Protein AF-A0A453MXG0-F1 (afdb_monomer_lite)

Foldseek 3Di:
DDEDDLCPLVPLQDAEAEPEQDCYQEYHLSPLSNQNHAYYEHHNNQNHADYHPSVLSNLNHAYDEPHNYNHPADAPPNLSNLNHAEDAAHECADDDRGDHLLSLQSNLNYQYDHYEQLLNHDPDPRLLNNPQQSSPNHAYYHYYYDDVLQCNPVDRPPPPDDDDLVSLVSSLVSVLSNQHHLQHAYYAYYSREHQAHHPCQQDCVVHPVQNHAYYHYYSYQHQEHHLCQQVRARHAEEAHEAHANPPDYPPNVQWDDDPDDDDDDPTDGGPNRYQWYWYFNYDDPDDDDDDDDDDTTPTPRPDD

Sequence (304 aa):
VVALLESLHELKHLRYLSLENTDISSLPDSIGMIKFLQYISLDGCEQFVKVPHSILKLGQLRHLNFNMTSIEGIPRGFCALTNLRALKGFPAQVDGDWCSLEELGPLSHLRELGIHGLENVILSSSTTKAKLGDKVHLTSLFLSCGPNSILANGDLIKDGDSVSEEEQQQIEKVFDELCPPPRLENLDIKGYYGRWLPRWMMSSSVVPLKSLRFLFITDVLCRQLPDGLSQLPYLEFIQIYRAPAIKRIGPDFLQSYHHHSASSSQMVAGFPKLREMNLIGWWDGRSGSGRSKCKPFLSCRNFF

InterPro domains:
  IPR032675 Leucine-rich repeat domain superfamily [G3DSA:3.80.10.10] (1-290)
  IPR055414 Disease resistance R13L4/SHOC-2-like, LRR domain [PF23598] (5-279)

Radius of gyration: 21.5 Å; chains: 1; bounding box: 49×48×64 Å

Secondary structure (DSSP, 8-state):
-EEPPGGGGG-TT--EEE-TT--EEE--GGGGG-TT--EEE-TT-TT--B--GGGGG-TT--EEE-TT----B-BTTGGG-TT-SEEEEEE----TTBPPGGGGTT-TT-SEEEEE-GGG---STTTGGG-GGG-TT--EEEEE--TTSS-TTSS---TT-PPPHHHHHHHHHHHHHSPPPTT--EEEEES---SS--HHHH-TTT---TT--EEEEES---SEE-GGGGG-TT--EEEEE--TT--EE-TTSSB------SS-----BS-TT--EEEEES---S---SS---PPP-EE-----

Structure (mmCIF, N/CA/C/O backbone):
data_AF-A0A453MXG0-F1
#
_entry.id   AF-A0A453MXG0-F1
#
loop_
_atom_site.group_PDB
_atom_site.id
_atom_site.type_symbol
_atom_site.label_atom_id
_atom_site.label_alt_id
_atom_site.label_comp_id
_atom_site.label_asym_id
_atom_site.label_entity_id
_atom_site.label_seq_id
_atom_site.pdbx_PDB_ins_code
_atom_site.Cartn_x
_atom_site.Cartn_y
_atom_site.Cartn_z
_atom_site.occupancy
_atom_site.B_iso_or_equiv
_atom_site.auth_seq_id
_atom_site.auth_comp_id
_atom_site.auth_asym_id
_atom_site.auth_atom_id
_atom_site.pdbx_PDB_model_num
ATOM 1 N N . VAL A 1 1 ? -4.388 22.290 14.041 1.00 60.34 1 VAL A N 1
ATOM 2 C CA . VAL A 1 1 ? -4.284 20.947 14.653 1.00 60.34 1 VAL A CA 1
ATOM 3 C C . VAL A 1 1 ? -5.517 20.700 15.498 1.00 60.34 1 VAL A C 1
ATOM 5 O O . VAL A 1 1 ? -5.699 21.382 16.501 1.00 60.34 1 VAL A O 1
ATOM 8 N N . VAL A 1 2 ? -6.388 19.795 15.056 1.00 78.62 2 VAL A N 1
ATOM 9 C CA . VAL A 1 2 ? -7.646 19.464 15.740 1.00 78.62 2 VAL A CA 1
ATOM 10 C C . VAL A 1 2 ? -7.602 18.002 16.183 1.00 78.62 2 VAL A C 1
ATOM 12 O O . VAL A 1 2 ? -7.230 17.128 15.408 1.00 78.62 2 VAL A O 1
ATOM 15 N N . ALA A 1 3 ? -7.971 17.720 17.430 1.00 79.19 3 ALA A N 1
ATOM 16 C CA . ALA A 1 3 ? -8.228 16.353 17.874 1.00 79.19 3 ALA A CA 1
ATOM 17 C C . ALA A 1 3 ? -9.728 16.067 17.751 1.00 79.19 3 ALA A C 1
ATOM 19 O O . ALA A 1 3 ? -10.559 16.915 18.085 1.00 79.19 3 ALA A O 1
ATOM 20 N N . LEU A 1 4 ? -10.081 14.881 17.261 1.00 82.69 4 LEU A N 1
ATOM 21 C CA . LEU A 1 4 ? -11.475 14.457 17.180 1.00 82.69 4 LE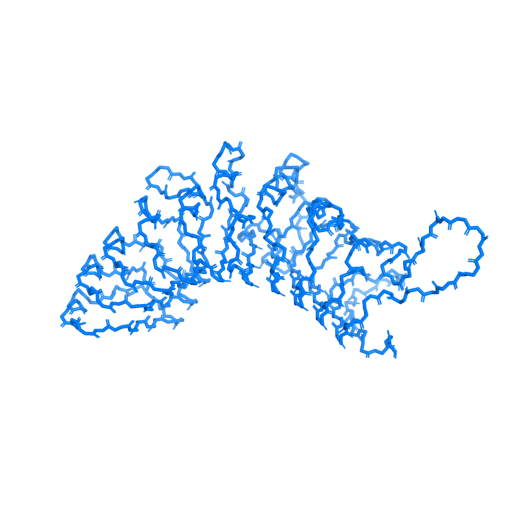U A CA 1
ATOM 22 C C . LEU A 1 4 ? -12.022 14.152 18.589 1.00 82.69 4 LEU A C 1
ATOM 24 O O . LEU A 1 4 ? -11.300 13.645 19.444 1.00 82.69 4 LEU A O 1
ATOM 28 N N . LEU A 1 5 ? -13.294 14.482 18.838 1.00 85.06 5 LEU A N 1
ATOM 29 C CA . LEU A 1 5 ? -13.910 14.382 20.167 1.00 85.06 5 LEU A CA 1
ATOM 30 C C . LEU A 1 5 ? -13.924 12.942 20.698 1.00 85.06 5 LEU A C 1
ATOM 32 O O . LEU A 1 5 ? -14.337 12.017 19.997 1.00 85.06 5 LEU A O 1
ATOM 36 N N . GLU A 1 6 ? -13.584 12.774 21.979 1.00 88.25 6 GLU A N 1
ATOM 37 C CA . GLU A 1 6 ? -13.637 11.472 22.657 1.00 88.25 6 GLU A CA 1
ATOM 38 C C . GLU A 1 6 ? -15.051 10.873 22.673 1.00 88.25 6 GLU A C 1
ATOM 40 O O . GLU A 1 6 ? -15.202 9.663 22.571 1.00 88.25 6 GLU A O 1
ATOM 45 N N . SER A 1 7 ? -16.111 11.686 22.679 1.00 91.50 7 SER A N 1
ATOM 46 C CA . SER A 1 7 ? -17.497 11.190 22.642 1.00 91.50 7 SER A CA 1
ATOM 47 C C . SER A 1 7 ? -17.895 10.493 21.331 1.00 91.50 7 SER A C 1
ATOM 49 O O . SER A 1 7 ? -18.984 9.926 21.251 1.00 91.50 7 SER A O 1
ATOM 51 N N . LEU A 1 8 ? -17.028 10.448 20.307 1.00 91.31 8 LEU A N 1
ATOM 52 C CA . LEU A 1 8 ? -17.284 9.709 19.063 1.00 91.31 8 LEU A CA 1
ATOM 53 C C . LEU A 1 8 ? -17.665 8.242 19.323 1.00 91.31 8 LEU A C 1
ATOM 55 O O . LEU A 1 8 ? -18.477 7.668 18.594 1.00 91.31 8 LEU A O 1
ATOM 59 N N . HIS A 1 9 ? -17.119 7.635 20.381 1.00 91.94 9 HIS A N 1
ATOM 60 C CA . HIS A 1 9 ? -17.415 6.250 20.737 1.00 91.94 9 HIS A CA 1
ATOM 61 C C . HIS A 1 9 ? -18.891 5.994 21.092 1.00 91.94 9 HIS A C 1
ATOM 63 O O . HIS A 1 9 ? -19.328 4.839 21.130 1.00 91.94 9 HIS A O 1
ATOM 69 N N . GLU A 1 10 ? -19.671 7.038 21.385 1.00 94.62 10 GLU A N 1
ATOM 70 C CA . GLU A 1 10 ? -21.107 6.939 21.665 1.00 94.62 10 GLU A CA 1
ATOM 71 C C . GLU A 1 10 ? -21.916 6.574 20.415 1.00 94.62 10 GLU A C 1
ATOM 73 O O . GLU A 1 10 ? -23.004 6.001 20.526 1.00 94.62 10 GLU A O 1
ATOM 78 N N . LEU A 1 11 ? -21.355 6.796 19.221 1.00 94.75 11 LEU A N 1
ATOM 79 C CA . LEU A 1 11 ? -21.920 6.374 17.941 1.00 94.75 11 LEU A CA 1
ATOM 80 C C . LEU A 1 11 ? -21.730 4.861 17.732 1.00 94.75 11 LEU A C 1
ATOM 82 O O . LEU A 1 11 ? -21.068 4.406 16.801 1.00 94.75 11 LEU A O 1
ATOM 86 N N . LYS A 1 12 ? -22.343 4.050 18.600 1.00 90.38 12 LYS A N 1
ATOM 87 C CA . LYS A 1 12 ? -22.149 2.589 18.682 1.00 90.38 12 LYS A CA 1
ATOM 88 C C . LYS A 1 12 ? -22.422 1.842 17.378 1.00 90.38 12 LYS A C 1
ATOM 90 O O . LYS A 1 12 ? -21.889 0.756 17.190 1.00 90.38 12 LYS A O 1
ATOM 95 N N . HIS A 1 13 ? -23.246 2.395 16.490 1.00 94.75 13 HIS A N 1
ATOM 96 C CA . HIS A 1 13 ? -23.607 1.787 15.206 1.00 94.75 13 HIS A CA 1
ATOM 97 C C . HIS A 1 13 ? -22.840 2.362 14.011 1.00 94.75 13 HIS A C 1
ATOM 99 O O . HIS A 1 13 ? -23.132 1.981 12.876 1.00 94.75 13 HIS A O 1
ATOM 105 N N . LEU A 1 14 ? -21.880 3.263 14.240 1.00 97.25 14 LEU A N 1
ATOM 106 C CA . LEU A 1 14 ? -21.081 3.855 13.177 1.00 97.25 14 LEU A CA 1
ATOM 107 C C . LEU A 1 14 ? -20.297 2.764 12.438 1.00 97.25 14 LEU A C 1
ATOM 109 O O . LEU A 1 14 ? -19.616 1.937 13.045 1.00 97.25 14 LEU A O 1
ATOM 113 N N . ARG A 1 15 ? -20.422 2.764 11.109 1.00 98.12 15 ARG A N 1
ATOM 114 C CA . ARG A 1 15 ? -19.740 1.816 10.210 1.00 98.12 15 ARG A CA 1
ATOM 115 C C . ARG A 1 15 ? -18.725 2.491 9.297 1.00 98.12 15 ARG A C 1
ATOM 117 O O . ARG A 1 15 ? -17.761 1.843 8.899 1.00 98.12 15 ARG A O 1
ATOM 124 N N . TYR A 1 16 ? -18.930 3.772 9.006 1.00 98.12 16 TYR A N 1
ATOM 125 C CA . TYR A 1 16 ? -18.135 4.546 8.065 1.00 98.12 16 TYR A CA 1
ATOM 126 C C . TYR A 1 16 ? -17.733 5.860 8.719 1.00 98.12 16 TYR A C 1
ATOM 128 O O . TYR A 1 16 ? -18.597 6.629 9.133 1.00 98.12 16 TYR A O 1
ATOM 136 N N . LEU A 1 17 ? -16.429 6.092 8.812 1.00 97.38 17 LEU A N 1
ATOM 137 C CA . LEU A 1 17 ? -15.837 7.340 9.265 1.00 97.38 17 LEU A CA 1
ATOM 138 C C . LEU A 1 17 ? -14.907 7.838 8.160 1.00 97.38 17 LEU A C 1
ATOM 140 O O . LEU A 1 17 ? -13.901 7.202 7.865 1.00 97.38 17 LEU A O 1
ATOM 144 N N . SER A 1 18 ? -15.261 8.951 7.528 1.00 96.81 18 SER A N 1
ATOM 145 C CA . SER A 1 18 ? -14.388 9.642 6.582 1.00 96.81 18 SER A CA 1
ATOM 146 C C . SER A 1 18 ? -14.077 11.017 7.149 1.00 96.81 18 SER A C 1
ATOM 148 O O . SER A 1 18 ? -14.992 11.739 7.547 1.00 96.81 18 SER A O 1
ATOM 150 N N . LEU A 1 19 ? -12.790 11.331 7.240 1.00 95.88 19 LEU A N 1
ATOM 151 C CA . LEU A 1 19 ? -12.265 12.607 7.721 1.00 95.88 19 LEU A CA 1
ATOM 152 C C . LEU A 1 19 ? -11.300 13.198 6.687 1.00 95.88 19 LEU A C 1
ATOM 154 O O . LEU A 1 19 ? -10.386 13.923 7.055 1.00 95.88 19 LEU A O 1
ATOM 158 N N . GLU A 1 20 ? -11.471 12.844 5.415 1.00 95.56 20 GLU A N 1
ATOM 159 C CA . GLU A 1 20 ? -10.549 13.192 4.333 1.00 95.56 20 GLU A CA 1
ATOM 160 C C . GLU A 1 20 ? -10.324 14.706 4.218 1.00 95.56 20 GLU A C 1
ATOM 162 O O . GLU A 1 20 ? -11.271 15.489 4.316 1.00 95.56 20 GLU A O 1
ATOM 167 N N . ASN A 1 21 ? -9.076 15.103 3.961 1.00 94.88 21 ASN A N 1
ATOM 168 C CA . ASN A 1 21 ? -8.634 16.489 3.791 1.00 94.88 21 ASN A CA 1
ATOM 169 C C . ASN A 1 21 ? -8.988 17.397 4.983 1.00 94.88 21 ASN A C 1
ATOM 171 O O . ASN A 1 21 ? -9.395 18.546 4.804 1.00 94.88 21 ASN A O 1
ATOM 175 N N . THR A 1 22 ? -8.865 16.880 6.210 1.00 94.56 22 THR A N 1
ATOM 176 C CA . THR A 1 22 ? -9.062 17.662 7.441 1.00 94.56 22 THR A CA 1
ATOM 177 C C . THR A 1 22 ? -7.759 17.838 8.224 1.00 94.56 22 THR A C 1
ATOM 179 O O . THR A 1 22 ? -6.840 17.028 8.131 1.00 94.56 22 THR A O 1
ATOM 182 N N . ASP A 1 23 ? -7.695 18.869 9.073 1.00 92.69 23 ASP A N 1
ATOM 183 C CA . ASP A 1 23 ? -6.508 19.211 9.883 1.00 92.69 23 ASP A CA 1
ATOM 184 C C . ASP A 1 23 ? -6.367 18.376 11.173 1.00 92.69 23 ASP A C 1
ATOM 186 O O . ASP A 1 23 ? -5.850 18.853 12.201 1.00 92.69 23 ASP A O 1
ATOM 190 N N . ILE A 1 24 ? -6.896 17.150 11.165 1.00 93.12 24 ILE A N 1
ATOM 191 C CA . ILE A 1 24 ? -6.850 16.267 12.329 1.00 93.12 24 ILE A CA 1
ATOM 192 C C . ILE A 1 24 ? -5.445 15.712 12.546 1.00 93.12 24 ILE A C 1
ATOM 194 O O . ILE A 1 24 ? -4.784 15.300 11.597 1.00 93.12 24 ILE A O 1
ATOM 198 N N . SER A 1 25 ? -4.994 15.654 13.800 1.00 91.31 25 SER A N 1
ATOM 199 C CA . SER A 1 25 ? -3.683 15.072 14.134 1.00 91.31 25 SER A CA 1
ATOM 200 C C . SER A 1 25 ? -3.732 13.675 14.738 1.00 91.31 25 SER A C 1
ATOM 202 O O . SER A 1 25 ? -2.733 12.951 14.703 1.00 91.31 25 SER A O 1
ATOM 204 N N . SER A 1 26 ? -4.880 13.290 15.295 1.00 91.44 26 SER A N 1
ATOM 205 C CA . SER A 1 26 ? -5.086 11.984 15.914 1.00 91.44 26 SER A CA 1
ATOM 206 C C . SER A 1 26 ? -6.560 11.580 15.928 1.00 91.44 26 SER A C 1
ATOM 208 O O . SER A 1 26 ? -7.473 12.410 15.906 1.00 91.44 26 SER A O 1
ATOM 210 N N . LEU A 1 27 ? -6.783 10.266 15.986 1.00 93.88 27 LEU A N 1
ATOM 211 C CA . LEU A 1 27 ? -8.067 9.676 16.360 1.00 93.88 27 LEU A CA 1
ATOM 212 C C . LEU A 1 27 ? -8.133 9.556 17.895 1.00 93.88 27 LEU A C 1
ATOM 214 O O . LEU A 1 27 ? -7.082 9.387 18.521 1.00 93.88 27 LEU A O 1
ATOM 218 N N . PRO A 1 28 ? -9.331 9.609 18.504 1.00 92.38 28 PRO A N 1
ATOM 219 C CA . PRO A 1 28 ? -9.483 9.451 19.945 1.00 92.38 28 PRO A CA 1
ATOM 220 C C . PRO A 1 28 ? -9.087 8.036 20.377 1.00 92.38 28 PRO A C 1
ATOM 222 O O . PRO A 1 28 ? -9.320 7.064 19.647 1.00 92.38 28 PRO A O 1
ATOM 225 N N . ASP A 1 29 ? -8.551 7.884 21.589 1.00 92.94 29 ASP A N 1
ATOM 226 C CA . ASP A 1 29 ? -8.159 6.564 22.110 1.00 92.94 29 ASP A CA 1
ATOM 227 C C . ASP A 1 29 ? -9.375 5.640 22.273 1.00 92.94 29 ASP A C 1
ATOM 229 O O . ASP A 1 29 ? -9.263 4.410 22.217 1.00 92.94 29 ASP A O 1
ATOM 233 N N . SER A 1 30 ? -10.569 6.213 22.390 1.00 94.56 30 SER A N 1
ATOM 234 C CA . SER A 1 30 ? -11.838 5.495 22.429 1.00 94.56 30 SER A CA 1
ATOM 235 C C . SER A 1 30 ? -12.310 4.935 21.075 1.00 94.56 30 SER A C 1
ATOM 237 O O . SER A 1 30 ? -13.275 4.166 21.060 1.00 94.56 30 SER A O 1
ATOM 239 N N . ILE A 1 31 ? -11.626 5.192 19.944 1.00 95.62 31 ILE A N 1
ATOM 240 C CA . ILE A 1 31 ? -12.039 4.687 18.613 1.00 95.62 31 ILE A CA 1
ATOM 241 C C . ILE A 1 31 ? -12.251 3.165 18.602 1.00 95.62 31 ILE A C 1
ATOM 243 O O . ILE A 1 31 ? -13.217 2.665 18.025 1.00 95.62 31 ILE A O 1
ATOM 247 N N . GLY A 1 32 ? -11.422 2.416 19.337 1.00 94.81 32 GLY A N 1
ATOM 248 C CA . GLY A 1 32 ? -11.531 0.962 19.473 1.00 94.81 32 GLY A CA 1
ATOM 249 C C . GLY A 1 32 ? -12.803 0.454 20.168 1.00 94.81 32 GLY A C 1
ATOM 250 O O . GLY A 1 32 ? -13.010 -0.763 20.242 1.00 94.81 32 GLY A O 1
ATOM 251 N N . MET A 1 33 ? -13.651 1.335 20.704 1.00 95.88 33 MET A N 1
ATOM 252 C CA . MET A 1 33 ? -14.961 0.998 21.273 1.00 95.88 33 MET A CA 1
ATOM 253 C C . MET A 1 33 ? -16.063 0.900 20.205 1.00 95.88 33 MET A C 1
ATOM 255 O O . MET A 1 33 ? -17.074 0.239 20.445 1.00 95.88 33 MET A O 1
ATOM 259 N N . ILE A 1 34 ? -15.862 1.464 19.009 1.00 96.31 34 ILE A N 1
ATOM 260 C CA . ILE A 1 34 ? -16.831 1.440 17.902 1.00 96.31 34 ILE A CA 1
ATOM 261 C C . ILE A 1 34 ? -16.725 0.108 17.141 1.00 96.31 34 ILE A C 1
ATOM 263 O O . ILE A 1 34 ? -16.191 0.016 16.039 1.00 96.31 34 ILE A O 1
ATOM 267 N N . LYS A 1 35 ? -17.217 -0.977 17.746 1.00 94.25 35 LYS A N 1
ATOM 268 C CA . LYS A 1 35 ? -16.983 -2.361 17.275 1.00 94.25 35 LYS A CA 1
ATOM 269 C C . LYS A 1 35 ? -17.506 -2.689 15.874 1.00 94.25 35 LYS A C 1
ATOM 271 O O . LYS A 1 35 ? -17.060 -3.674 15.288 1.00 94.25 35 LYS A O 1
ATOM 276 N N . PHE A 1 36 ? -18.439 -1.898 15.347 1.00 96.50 36 PHE A N 1
ATOM 277 C CA . PHE A 1 36 ? -19.023 -2.096 14.017 1.00 96.50 36 PHE A CA 1
ATOM 278 C C . PHE A 1 36 ? -18.369 -1.248 12.924 1.00 96.50 36 PHE A C 1
ATOM 280 O O . PHE A 1 36 ? -18.839 -1.284 11.786 1.00 96.50 36 PHE A O 1
ATOM 287 N N . LEU A 1 37 ? -17.300 -0.514 13.241 1.00 98.00 37 LEU A N 1
ATOM 288 C CA . LEU A 1 37 ? -16.600 0.305 12.264 1.00 98.00 37 LEU A CA 1
ATOM 289 C C . LEU A 1 37 ? -15.952 -0.589 11.197 1.00 98.00 37 LEU A C 1
ATOM 291 O O . LEU A 1 37 ? -15.211 -1.522 11.506 1.00 98.00 37 LEU A O 1
ATOM 295 N N . GLN A 1 38 ? -16.284 -0.321 9.937 1.00 98.44 38 GLN A N 1
ATOM 296 C CA . GLN A 1 38 ? -15.864 -1.092 8.764 1.00 98.44 38 GLN A CA 1
ATOM 297 C C . GLN A 1 38 ? -14.957 -0.283 7.841 1.00 98.44 38 GLN A C 1
ATOM 299 O O . GLN A 1 38 ? -14.161 -0.866 7.105 1.00 98.44 38 GLN A O 1
ATOM 304 N N . TYR A 1 39 ? -15.063 1.041 7.886 1.00 98.56 39 TYR A N 1
ATOM 305 C CA . TYR A 1 39 ? -14.367 1.948 6.992 1.00 98.56 39 TYR A CA 1
ATOM 306 C C . TYR A 1 39 ? -13.854 3.156 7.769 1.00 98.56 39 TYR A C 1
ATOM 308 O O . TYR A 1 39 ? -14.636 3.834 8.441 1.00 98.56 39 TYR A O 1
ATOM 316 N N . ILE A 1 40 ? -12.555 3.417 7.644 1.00 98.19 40 ILE A N 1
ATOM 317 C CA . ILE A 1 40 ? -11.906 4.648 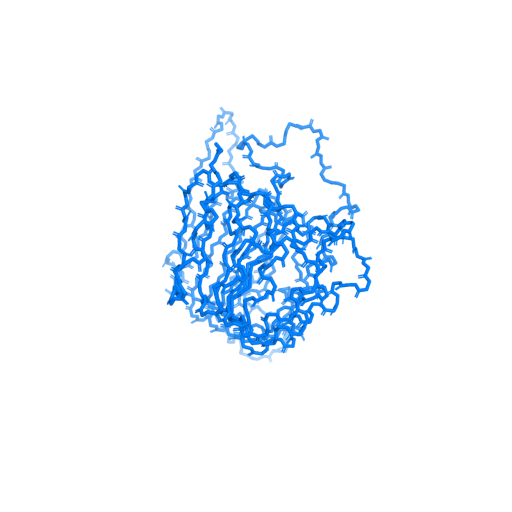8.089 1.00 98.19 40 ILE A CA 1
ATOM 318 C C . ILE A 1 40 ? -11.109 5.208 6.911 1.00 98.19 40 ILE A C 1
ATOM 320 O O . ILE A 1 40 ? -10.268 4.499 6.354 1.00 98.19 40 ILE A O 1
ATOM 324 N N . SER A 1 41 ? -11.341 6.470 6.561 1.00 98.00 41 SER A N 1
ATOM 325 C CA . SER A 1 41 ? -10.490 7.202 5.621 1.00 98.00 41 SER A CA 1
ATOM 326 C C . SER A 1 41 ? -9.981 8.493 6.243 1.00 98.00 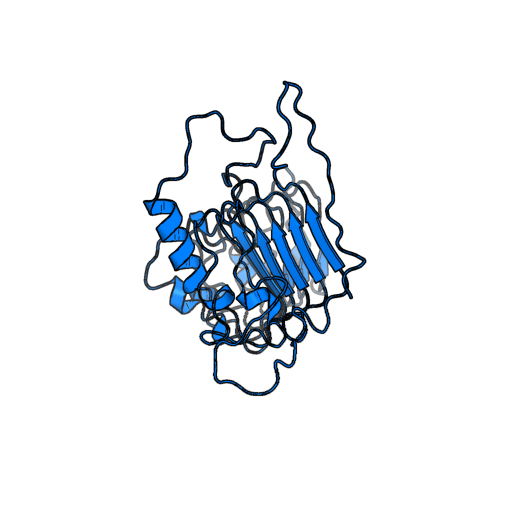41 SER A C 1
ATOM 328 O O . SER A 1 41 ? -10.762 9.287 6.770 1.00 98.00 41 SER A O 1
ATOM 330 N N . LEU A 1 42 ? -8.662 8.656 6.194 1.00 97.12 42 LEU A N 1
ATOM 331 C CA . LEU A 1 42 ? -7.899 9.825 6.626 1.00 97.12 42 LEU A CA 1
ATOM 332 C C . LEU A 1 42 ? -7.095 10.387 5.442 1.00 97.12 42 LEU A C 1
ATOM 334 O O . LEU A 1 42 ? -6.044 10.988 5.639 1.00 97.12 42 LEU A O 1
ATOM 338 N N . ASP A 1 43 ? -7.550 10.122 4.212 1.00 96.25 43 ASP A N 1
ATOM 339 C CA . ASP A 1 43 ? -6.874 10.570 2.994 1.00 96.25 43 ASP A CA 1
ATOM 340 C C . ASP A 1 43 ? -6.674 12.086 3.012 1.00 96.25 43 ASP A C 1
ATOM 342 O O . ASP A 1 43 ? -7.621 12.829 3.265 1.00 96.25 43 ASP A O 1
ATOM 346 N N . GLY A 1 44 ? -5.454 12.553 2.770 1.00 93.69 44 GLY A N 1
ATOM 347 C CA . GLY A 1 44 ? -5.151 13.988 2.746 1.00 93.69 44 GLY A CA 1
ATOM 348 C C . GLY A 1 44 ? -5.152 14.669 4.117 1.00 93.69 44 GLY A C 1
ATOM 349 O O . GLY A 1 44 ? -5.098 15.895 4.185 1.00 93.69 44 GLY A O 1
ATOM 350 N N . CYS A 1 45 ? -5.212 13.922 5.223 1.00 94.94 45 CYS A N 1
ATOM 351 C CA . CYS A 1 45 ? -5.011 14.490 6.557 1.00 94.94 45 CYS A CA 1
ATOM 352 C C . CYS A 1 45 ? -3.515 14.690 6.831 1.00 94.94 45 CYS A C 1
ATOM 354 O O . CYS A 1 45 ? -2.899 13.931 7.581 1.00 94.94 45 CYS A O 1
ATOM 356 N N . GLU A 1 46 ? -2.922 15.723 6.237 1.00 92.38 46 GLU A N 1
ATOM 357 C CA . GLU A 1 46 ? -1.471 15.964 6.258 1.00 92.38 46 GLU A CA 1
ATOM 358 C C . GLU A 1 46 ? -0.892 16.115 7.676 1.00 92.38 46 GLU A C 1
ATOM 360 O O . GLU A 1 46 ? 0.273 15.808 7.912 1.00 92.38 46 GLU A O 1
ATOM 365 N N . GLN A 1 47 ? -1.706 16.553 8.642 1.00 91.81 47 GLN A N 1
ATOM 366 C CA . GLN A 1 47 ? -1.303 16.740 10.043 1.00 91.81 47 GLN A CA 1
ATOM 367 C C . GLN A 1 47 ? -1.466 15.478 10.905 1.00 91.81 47 GLN A C 1
ATOM 369 O O . GLN A 1 47 ? -1.147 15.506 12.096 1.00 91.81 47 GLN A O 1
ATOM 374 N N . PHE A 1 48 ? -1.982 14.383 10.339 1.00 93.62 48 PHE A N 1
ATOM 375 C CA . PHE A 1 48 ? -2.249 13.146 11.063 1.00 93.62 48 PHE A CA 1
ATOM 376 C C . PHE A 1 48 ? -0.964 12.337 11.248 1.00 93.62 48 PHE A C 1
ATOM 378 O O . PHE A 1 48 ? -0.409 11.829 10.277 1.00 93.62 48 PHE A O 1
ATOM 385 N N . VAL A 1 49 ? -0.513 12.208 12.500 1.00 88.56 49 VAL A N 1
ATOM 386 C CA . VAL A 1 49 ? 0.778 11.577 12.844 1.00 88.56 49 VAL A CA 1
ATOM 387 C C . VAL A 1 49 ? 0.591 10.300 13.661 1.00 88.56 49 VAL A C 1
ATOM 389 O O . VAL A 1 49 ? 1.267 9.299 13.431 1.00 88.56 49 VAL A O 1
ATOM 392 N N . LYS A 1 50 ? -0.337 10.304 14.628 1.00 83.19 50 LYS A N 1
ATOM 393 C CA . LYS A 1 50 ? -0.452 9.224 15.618 1.00 83.19 50 LYS A CA 1
ATOM 394 C C . LYS A 1 50 ? -1.684 8.356 15.382 1.00 83.19 50 LYS A C 1
ATOM 396 O O . LYS A 1 50 ? -2.819 8.789 15.585 1.00 83.19 50 LYS A O 1
ATOM 401 N N . VAL A 1 51 ? -1.445 7.083 15.076 1.00 91.25 51 VAL A N 1
ATOM 402 C CA . VAL A 1 51 ? -2.479 6.040 15.080 1.00 91.25 51 VAL A CA 1
ATOM 403 C C . VAL A 1 51 ? -2.664 5.514 16.516 1.00 91.25 51 VAL A C 1
ATOM 405 O O . VAL A 1 51 ? -1.708 4.990 17.093 1.00 91.25 51 VAL A O 1
ATOM 408 N N . PRO A 1 52 ? -3.859 5.614 17.133 1.00 91.69 52 PRO A N 1
ATOM 409 C CA . PRO A 1 52 ? -4.069 5.117 18.491 1.00 91.69 52 PRO A CA 1
ATOM 410 C C . PRO A 1 52 ? -4.030 3.585 18.541 1.00 91.69 52 PRO A C 1
ATOM 412 O O . PRO A 1 52 ? -4.574 2.900 17.673 1.00 91.69 52 PRO A O 1
ATOM 415 N N . HIS A 1 53 ? -3.461 3.024 19.613 1.00 92.62 53 HIS A N 1
ATOM 416 C CA . HIS A 1 53 ? -3.327 1.569 19.790 1.00 92.62 53 HIS A CA 1
ATOM 417 C C . HIS A 1 53 ? -4.686 0.843 19.820 1.00 92.62 53 HIS A C 1
ATOM 419 O O . HIS A 1 53 ? -4.804 -0.331 19.471 1.00 92.62 53 HIS A O 1
ATOM 425 N N . SER A 1 54 ? -5.757 1.543 20.200 1.00 94.81 54 SER A N 1
ATOM 426 C CA . SER A 1 54 ? -7.108 0.986 20.233 1.00 94.81 54 SER A CA 1
ATOM 427 C C . SER A 1 54 ? -7.684 0.661 18.850 1.00 94.81 54 SER A C 1
ATOM 429 O O . SER A 1 54 ? -8.639 -0.119 18.791 1.00 94.81 54 SER A O 1
ATOM 431 N N . ILE A 1 55 ? -7.091 1.154 17.751 1.00 94.81 55 ILE A N 1
ATOM 432 C CA . ILE A 1 55 ? -7.489 0.796 16.378 1.00 94.81 55 ILE A CA 1
ATOM 433 C C . ILE A 1 55 ? -7.450 -0.723 16.150 1.00 94.81 55 ILE A C 1
ATOM 435 O O . ILE A 1 55 ? -8.294 -1.274 15.447 1.00 94.81 55 ILE A O 1
ATOM 439 N N . LEU A 1 56 ? -6.539 -1.421 16.838 1.00 94.25 56 LEU A N 1
ATOM 440 C CA . LEU A 1 56 ? -6.373 -2.876 16.780 1.00 94.25 56 LEU A CA 1
ATOM 441 C C . LEU A 1 56 ? -7.601 -3.639 17.300 1.00 94.25 56 LEU A C 1
ATOM 443 O O . LEU A 1 56 ? -7.785 -4.819 17.012 1.00 94.25 56 LEU A O 1
ATOM 447 N N . LYS A 1 57 ? -8.482 -2.968 18.053 1.00 95.56 57 LYS A N 1
ATOM 448 C CA . LYS A 1 57 ? -9.725 -3.546 18.581 1.00 95.56 57 LYS A CA 1
ATOM 449 C C . LYS A 1 57 ? -10.874 -3.535 17.563 1.00 95.56 57 LYS A C 1
ATOM 451 O O . LYS A 1 57 ? -11.954 -4.046 17.883 1.00 95.56 57 LYS A O 1
ATOM 456 N N . LEU A 1 58 ? -10.678 -2.951 16.377 1.00 96.44 58 LEU A N 1
ATOM 457 C CA . LEU A 1 58 ? -11.677 -2.837 15.311 1.00 96.44 58 LEU A CA 1
ATOM 458 C C . LEU A 1 58 ? -11.708 -4.085 14.419 1.00 96.44 58 LEU A C 1
ATOM 460 O O . LEU A 1 58 ? -11.441 -4.030 13.223 1.00 96.44 58 LEU A O 1
ATOM 464 N N . GLY A 1 59 ? -12.087 -5.233 14.983 1.00 95.12 59 GLY A N 1
ATOM 465 C CA . GLY A 1 59 ? -12.077 -6.512 14.257 1.00 95.12 59 GLY A CA 1
ATOM 466 C C . GLY A 1 59 ? -12.985 -6.583 13.016 1.00 95.12 59 GLY A C 1
ATOM 467 O O . GLY A 1 59 ? -12.844 -7.511 12.225 1.00 95.12 59 GLY A O 1
ATOM 468 N N . GLN A 1 60 ? -13.909 -5.634 12.821 1.00 97.00 60 GLN A N 1
ATOM 469 C CA . GLN A 1 60 ? -14.778 -5.546 11.635 1.00 97.00 60 GLN A CA 1
ATOM 470 C C . GLN A 1 60 ? -14.233 -4.616 10.541 1.00 97.00 60 GLN A C 1
ATOM 472 O O . GLN A 1 60 ? -14.872 -4.489 9.494 1.00 97.00 60 GLN A O 1
ATOM 477 N N . LEU A 1 61 ? -13.075 -3.984 10.759 1.00 98.19 61 LEU A N 1
ATOM 478 C CA . LEU A 1 61 ? -12.495 -3.033 9.822 1.00 98.19 61 LEU A CA 1
ATOM 479 C C . LEU A 1 61 ? -12.121 -3.734 8.509 1.00 98.19 61 LEU A C 1
ATOM 481 O O . LEU A 1 61 ? -11.448 -4.764 8.497 1.00 98.19 61 LEU A O 1
ATOM 485 N N . ARG A 1 62 ? -12.589 -3.172 7.394 1.00 98.31 62 ARG A N 1
ATOM 486 C CA . ARG A 1 62 ? -12.367 -3.675 6.030 1.00 98.31 62 ARG A CA 1
ATOM 487 C C . ARG A 1 62 ? -11.569 -2.697 5.180 1.00 98.31 62 ARG A C 1
ATOM 489 O O . ARG A 1 62 ? -10.883 -3.136 4.261 1.00 98.31 62 ARG A O 1
ATOM 496 N N . HIS A 1 63 ? -11.672 -1.406 5.468 1.00 98.56 63 HIS A N 1
ATOM 497 C CA . HIS A 1 63 ? -10.990 -0.352 4.735 1.00 98.56 63 HIS A CA 1
ATOM 498 C C . HIS A 1 63 ? -10.325 0.609 5.714 1.00 98.56 63 HIS A C 1
ATOM 500 O O . HIS A 1 63 ? -10.991 1.129 6.612 1.00 98.56 63 HIS A O 1
ATOM 506 N N . LEU A 1 64 ? -9.031 0.832 5.516 1.00 97.75 64 LEU A N 1
ATOM 507 C CA . LEU A 1 64 ? -8.258 1.824 6.243 1.00 97.75 64 LEU A CA 1
ATOM 508 C C . LEU A 1 64 ? -7.360 2.577 5.264 1.00 97.75 64 LEU A C 1
ATOM 510 O O . LEU A 1 64 ? -6.552 1.961 4.566 1.00 97.75 64 LEU A O 1
ATOM 514 N N . ASN A 1 65 ? -7.518 3.895 5.209 1.00 97.50 65 ASN A N 1
ATOM 515 C CA . ASN A 1 65 ? -6.764 4.748 4.304 1.00 97.50 65 ASN A CA 1
ATOM 516 C C . ASN A 1 65 ? -6.006 5.835 5.072 1.00 97.50 65 ASN A C 1
ATOM 518 O O . ASN A 1 65 ? -6.627 6.670 5.723 1.00 97.50 65 ASN A O 1
ATOM 522 N N . PHE A 1 66 ? -4.678 5.801 4.962 1.00 95.00 66 PHE A N 1
ATOM 523 C CA . PHE A 1 66 ? -3.726 6.777 5.495 1.00 95.00 66 PHE A CA 1
ATOM 524 C C . PHE A 1 66 ? -2.948 7.500 4.384 1.00 95.00 66 PHE A C 1
ATOM 526 O O . PHE A 1 66 ? -1.877 8.055 4.631 1.00 95.00 66 PHE A O 1
ATOM 533 N N . ASN A 1 67 ? -3.416 7.449 3.136 1.00 92.62 67 ASN A N 1
ATOM 534 C CA . ASN A 1 67 ? -2.759 8.174 2.054 1.00 92.62 67 ASN A CA 1
ATOM 535 C C . ASN A 1 67 ? -2.648 9.669 2.387 1.00 92.62 67 ASN A C 1
ATOM 537 O O . ASN A 1 67 ? -3.551 10.255 2.978 1.00 92.62 67 ASN A O 1
ATOM 541 N N . MET A 1 68 ? -1.527 10.282 1.996 1.00 90.00 68 MET A N 1
ATOM 542 C CA . MET A 1 68 ? -1.271 11.713 2.213 1.00 90.00 68 MET A CA 1
ATOM 543 C C . MET A 1 68 ? -1.422 12.146 3.689 1.00 90.00 68 MET A C 1
ATOM 545 O O . MET A 1 68 ? -1.857 13.256 3.980 1.00 90.00 68 MET A O 1
ATOM 549 N N . THR A 1 69 ? -1.054 11.259 4.618 1.00 91.94 69 THR A N 1
ATOM 550 C CA . THR A 1 69 ? -0.883 11.574 6.044 1.00 91.94 69 THR A CA 1
ATOM 551 C C . THR A 1 69 ? 0.600 11.600 6.410 1.00 91.94 69 THR A C 1
ATOM 553 O O . THR A 1 69 ? 1.441 11.141 5.635 1.00 91.94 69 THR A O 1
ATOM 556 N N . SER A 1 70 ? 0.917 12.105 7.601 1.00 89.12 70 SER A N 1
ATOM 557 C CA . SER A 1 70 ? 2.281 12.149 8.145 1.00 89.12 70 SER A CA 1
ATOM 558 C C . SER A 1 70 ? 2.502 11.071 9.212 1.00 89.12 70 SER A C 1
ATOM 560 O O . SER A 1 70 ? 3.197 11.309 10.199 1.00 89.12 70 SER A O 1
ATOM 562 N N . ILE A 1 71 ? 1.866 9.899 9.071 1.00 88.94 71 ILE A N 1
ATOM 563 C CA . ILE A 1 71 ? 2.035 8.821 10.050 1.00 88.94 71 ILE A CA 1
ATOM 564 C C . ILE A 1 71 ? 3.460 8.278 10.020 1.00 88.94 71 ILE A C 1
ATOM 566 O O . ILE A 1 71 ? 3.969 7.876 8.980 1.00 88.94 71 ILE A O 1
ATOM 570 N N . GLU A 1 72 ? 4.087 8.216 11.188 1.00 77.75 72 GLU A N 1
ATOM 571 C CA . GLU A 1 72 ? 5.439 7.659 11.334 1.00 77.75 72 GLU A CA 1
ATOM 572 C C . GLU A 1 72 ? 5.407 6.140 11.546 1.00 77.75 72 GLU A C 1
ATOM 574 O O . GLU A 1 72 ? 6.376 5.433 11.280 1.00 77.75 72 GLU A O 1
ATOM 579 N N . GLY A 1 73 ? 4.276 5.614 12.020 1.00 83.38 73 GLY A N 1
ATOM 580 C CA . GLY A 1 73 ? 4.147 4.206 12.347 1.00 83.38 73 GLY A CA 1
ATOM 581 C C . GLY A 1 73 ? 2.721 3.780 12.663 1.00 83.38 73 GLY A C 1
ATOM 582 O O . GLY A 1 73 ? 1.824 4.579 12.940 1.00 83.38 73 GLY A O 1
ATOM 583 N N . ILE A 1 74 ? 2.521 2.467 12.626 1.00 87.44 74 ILE A N 1
ATOM 584 C CA . ILE A 1 74 ? 1.289 1.793 13.034 1.00 87.44 74 ILE A CA 1
ATOM 585 C C . ILE A 1 74 ? 1.611 0.948 14.271 1.00 87.44 74 ILE A C 1
ATOM 587 O O . ILE A 1 74 ? 2.687 0.362 14.320 1.00 87.44 74 ILE A O 1
ATOM 591 N N . PRO A 1 75 ? 0.739 0.863 15.289 1.00 88.19 75 PRO A N 1
ATOM 592 C CA . PRO A 1 75 ? 1.006 0.048 16.473 1.00 88.19 75 PRO A CA 1
ATOM 593 C C . PRO A 1 75 ? 1.178 -1.442 16.128 1.00 88.19 75 PRO A C 1
ATOM 595 O O . PRO A 1 75 ? 0.421 -1.977 15.315 1.00 88.19 75 PRO A O 1
ATOM 598 N N . ARG A 1 76 ? 2.128 -2.121 16.789 1.00 88.06 76 ARG A N 1
ATOM 599 C CA . ARG A 1 76 ? 2.314 -3.582 16.680 1.00 88.06 76 ARG A CA 1
ATOM 600 C C . ARG A 1 76 ? 1.045 -4.368 17.012 1.00 88.06 76 ARG A C 1
ATOM 602 O O . ARG A 1 76 ? 0.296 -3.993 17.912 1.00 88.06 76 ARG A O 1
ATOM 609 N N . GLY A 1 77 ? 0.852 -5.502 16.342 1.00 87.94 77 GLY A N 1
ATOM 610 C CA . GLY A 1 77 ? -0.352 -6.338 16.454 1.00 87.94 77 GLY A CA 1
ATOM 611 C C . GLY A 1 77 ? -1.424 -6.014 15.408 1.00 87.94 77 GLY A C 1
ATOM 612 O O . GLY A 1 77 ? -2.550 -6.511 15.483 1.00 87.94 77 GLY A O 1
ATOM 613 N N . PHE A 1 78 ? -1.076 -5.211 14.407 1.00 88.50 78 PHE A N 1
ATOM 614 C CA . PHE A 1 78 ? -1.908 -4.848 13.267 1.00 88.50 78 PHE A CA 1
ATOM 615 C C . PHE A 1 78 ? -2.344 -6.058 12.433 1.00 88.50 78 PHE A C 1
ATOM 617 O O . PHE A 1 78 ? -3.435 -6.061 11.856 1.00 88.50 78 PHE A O 1
ATOM 624 N N . CYS A 1 79 ? -1.558 -7.137 12.453 1.00 89.38 79 CYS A N 1
ATOM 625 C CA . CYS A 1 79 ? -1.911 -8.418 11.838 1.00 89.38 79 CYS A CA 1
ATOM 626 C C . CYS A 1 79 ? -3.232 -9.032 12.358 1.00 89.38 79 CYS A C 1
ATOM 628 O O . CYS A 1 79 ? -3.811 -9.892 11.691 1.00 89.38 79 CYS A O 1
ATOM 630 N N . ALA A 1 80 ? -3.753 -8.575 13.507 1.00 92.31 80 ALA A N 1
ATOM 631 C CA . ALA A 1 80 ? -5.041 -9.003 14.056 1.00 92.31 80 ALA A CA 1
ATOM 632 C C . ALA A 1 80 ? -6.254 -8.537 13.223 1.00 92.31 80 ALA A C 1
ATOM 634 O O . ALA A 1 80 ? -7.326 -9.146 13.298 1.00 92.31 80 ALA A O 1
ATOM 635 N N . LEU A 1 81 ? -6.107 -7.494 12.397 1.00 94.94 81 LEU A N 1
ATOM 636 C CA . LEU A 1 81 ? -7.174 -6.930 11.559 1.00 94.94 81 LEU A CA 1
ATOM 637 C C . LEU A 1 81 ? -7.407 -7.753 10.275 1.00 94.94 81 LEU A C 1
ATOM 639 O O . LEU A 1 81 ? -7.420 -7.244 9.156 1.00 94.94 81 LEU A O 1
ATOM 643 N N . THR A 1 82 ? -7.629 -9.057 10.432 1.00 94.56 82 THR A N 1
ATOM 644 C CA . THR A 1 82 ? -7.710 -10.056 9.345 1.00 94.56 82 THR A CA 1
ATOM 645 C C . THR A 1 82 ? -8.874 -9.865 8.358 1.00 94.56 82 THR A C 1
ATOM 647 O O . THR A 1 82 ? -8.879 -10.473 7.284 1.00 94.56 82 THR A O 1
ATOM 650 N N . ASN A 1 83 ? -9.849 -9.010 8.691 1.00 96.25 83 ASN A N 1
ATOM 651 C CA . ASN A 1 83 ? -10.968 -8.641 7.820 1.00 96.25 83 ASN A CA 1
ATOM 652 C C . ASN A 1 83 ? -10.639 -7.522 6.820 1.00 96.25 83 ASN A C 1
ATOM 654 O O . ASN A 1 83 ? -11.464 -7.252 5.936 1.00 96.25 83 ASN A O 1
ATOM 658 N N . LEU A 1 84 ? -9.455 -6.905 6.921 1.00 97.62 84 LEU A N 1
ATOM 659 C CA . LEU A 1 84 ? -9.011 -5.862 6.004 1.00 97.62 84 LEU A CA 1
ATOM 660 C C . LEU A 1 84 ? -9.006 -6.358 4.555 1.00 97.62 84 LEU A C 1
ATOM 662 O O . LEU A 1 84 ? -8.506 -7.432 4.218 1.00 97.62 84 LEU A O 1
ATOM 666 N N . ARG A 1 85 ? -9.589 -5.532 3.689 1.00 98.06 85 ARG A N 1
ATOM 667 C CA . ARG A 1 85 ? -9.657 -5.705 2.234 1.00 98.06 85 ARG A CA 1
ATOM 668 C C . ARG A 1 85 ? -8.885 -4.610 1.514 1.00 98.06 85 ARG A C 1
ATOM 670 O O . ARG A 1 85 ? -8.361 -4.868 0.439 1.00 98.06 85 ARG A O 1
ATOM 677 N N . ALA A 1 86 ? -8.800 -3.425 2.103 1.00 98.31 86 ALA A N 1
ATOM 678 C CA . ALA A 1 86 ? -8.046 -2.308 1.567 1.00 98.31 86 ALA A CA 1
ATOM 679 C C . ALA A 1 86 ? -7.265 -1.627 2.692 1.00 98.31 86 ALA A C 1
ATOM 681 O O . ALA A 1 86 ? -7.844 -1.256 3.715 1.00 98.31 86 ALA A O 1
ATOM 682 N N . LEU A 1 87 ? -5.961 -1.483 2.482 1.00 97.19 87 LEU A N 1
ATOM 683 C CA . LEU A 1 87 ? -5.045 -0.795 3.380 1.00 97.19 87 LEU A CA 1
ATOM 684 C C . LEU A 1 87 ? -4.167 0.130 2.545 1.00 97.19 87 LEU A C 1
ATOM 686 O O . LEU A 1 87 ? -3.373 -0.348 1.743 1.00 97.19 87 LEU A O 1
ATOM 690 N N . LYS A 1 88 ? -4.327 1.440 2.696 1.00 95.75 88 LYS A N 1
ATOM 691 C CA . LYS A 1 88 ? -3.608 2.443 1.900 1.00 95.75 88 LYS A CA 1
ATOM 692 C C . LYS A 1 88 ? -2.753 3.317 2.806 1.00 95.75 88 LYS A C 1
ATOM 694 O O . LYS A 1 88 ? -3.156 3.593 3.933 1.00 95.75 88 LYS A O 1
ATOM 699 N N . GLY A 1 89 ? -1.581 3.718 2.319 1.00 91.50 89 GLY A N 1
ATOM 700 C CA . GLY A 1 89 ? -0.631 4.515 3.090 1.00 91.50 89 GLY A CA 1
ATOM 701 C C . GLY A 1 89 ? -0.023 3.768 4.280 1.00 91.50 89 GLY A C 1
ATOM 702 O O . GLY A 1 89 ? 0.192 4.374 5.313 1.00 91.50 89 GLY A O 1
ATOM 703 N N . PHE A 1 90 ? 0.273 2.471 4.180 1.00 92.19 90 PHE A N 1
ATOM 704 C CA . PHE A 1 90 ? 0.982 1.740 5.240 1.00 92.19 90 PHE A CA 1
ATOM 705 C C . PHE A 1 90 ? 2.459 2.185 5.321 1.00 92.19 90 PHE A C 1
ATOM 707 O O . PHE A 1 90 ? 3.145 2.078 4.303 1.00 92.19 90 PHE A O 1
ATOM 714 N N . PRO A 1 91 ? 2.967 2.670 6.469 1.00 88.44 91 PRO A N 1
ATOM 715 C CA . PRO A 1 91 ? 4.359 3.085 6.611 1.00 88.44 91 PRO A CA 1
ATOM 716 C C . PRO A 1 91 ? 5.261 1.855 6.712 1.00 88.44 91 PRO A C 1
ATOM 718 O O . PRO A 1 91 ? 5.029 0.966 7.527 1.00 88.44 91 PRO A O 1
ATOM 721 N N . ALA A 1 92 ? 6.298 1.794 5.882 1.00 83.88 92 ALA A N 1
ATOM 722 C CA . ALA A 1 92 ? 7.283 0.716 5.903 1.00 83.88 92 ALA A CA 1
ATOM 723 C C . ALA A 1 92 ? 8.413 0.944 6.925 1.00 83.88 92 ALA A C 1
ATOM 725 O O . ALA A 1 92 ? 9.266 0.071 7.093 1.00 83.88 92 ALA A O 1
ATOM 726 N N . GLN A 1 93 ? 8.426 2.104 7.592 1.00 73.12 93 GLN A N 1
ATOM 727 C CA . GLN A 1 93 ? 9.420 2.461 8.598 1.00 73.12 93 GLN A CA 1
ATOM 728 C C . GLN A 1 93 ? 9.347 1.516 9.800 1.00 73.12 93 GLN A C 1
ATOM 730 O O . GLN A 1 93 ? 8.275 1.229 10.331 1.00 73.12 93 GLN A O 1
ATOM 735 N N . VAL A 1 94 ? 10.516 1.048 10.235 1.00 63.41 94 VAL A N 1
ATOM 736 C CA . VAL A 1 94 ? 10.663 0.184 11.406 1.00 63.41 94 VAL A CA 1
ATOM 737 C C . VAL A 1 94 ? 11.518 0.920 12.426 1.00 63.41 94 VAL A C 1
ATOM 739 O O . VAL A 1 94 ? 12.730 1.008 12.260 1.00 63.41 94 VAL A O 1
ATOM 742 N N . ASP A 1 95 ? 10.894 1.437 13.481 1.00 64.19 95 ASP A N 1
ATOM 743 C CA . ASP A 1 95 ? 11.604 1.877 14.682 1.00 64.19 95 ASP A CA 1
ATOM 744 C C . ASP A 1 95 ? 10.762 1.595 15.937 1.00 64.19 95 ASP A C 1
ATOM 746 O O . ASP A 1 95 ? 9.534 1.688 15.913 1.00 64.19 95 ASP A O 1
ATOM 750 N N . GLY A 1 96 ? 11.416 1.203 17.030 1.00 67.38 96 GLY A N 1
ATOM 751 C CA . GLY A 1 96 ? 10.796 0.999 18.340 1.00 67.38 96 GLY A CA 1
ATOM 752 C C . GLY A 1 96 ? 9.536 0.118 18.347 1.00 67.38 96 GLY A C 1
ATOM 753 O O . GLY A 1 96 ? 9.546 -1.040 17.915 1.00 67.38 96 GLY A O 1
ATOM 754 N N . ASP A 1 97 ? 8.447 0.670 18.887 1.00 66.19 97 ASP A N 1
ATOM 755 C CA . ASP A 1 97 ? 7.168 -0.008 19.150 1.00 66.19 97 ASP A CA 1
ATOM 756 C C . ASP A 1 97 ? 6.229 -0.095 17.929 1.00 66.19 97 ASP A C 1
ATOM 758 O O . ASP A 1 97 ? 5.072 -0.517 18.055 1.00 66.19 97 ASP A O 1
ATOM 762 N N . TRP A 1 98 ? 6.705 0.283 16.739 1.00 77.81 98 TRP A N 1
ATOM 763 C CA . TRP A 1 98 ? 5.901 0.301 15.520 1.00 77.81 98 TRP A CA 1
ATOM 764 C C . TRP A 1 98 ? 5.922 -1.039 14.765 1.00 77.81 98 TRP A C 1
ATOM 766 O O . TRP A 1 98 ? 6.797 -1.892 14.935 1.00 77.81 98 TRP A O 1
ATOM 776 N N . CYS A 1 99 ? 4.870 -1.236 13.978 1.00 74.69 99 CYS A N 1
ATOM 777 C CA . CYS A 1 99 ? 4.569 -2.389 13.145 1.00 74.69 99 CYS A CA 1
ATOM 778 C C . CYS A 1 99 ? 5.571 -2.493 11.992 1.00 74.69 99 CYS A C 1
ATOM 780 O O . CYS A 1 99 ? 5.851 -1.503 11.321 1.00 74.69 99 CYS A O 1
ATOM 782 N N . SER A 1 100 ? 6.088 -3.697 11.740 1.00 83.12 100 SER A N 1
ATOM 783 C CA . SER A 1 100 ? 6.954 -3.963 10.591 1.00 83.12 100 SER A CA 1
ATOM 784 C C . SER A 1 100 ? 6.162 -4.586 9.436 1.00 83.12 100 SER A C 1
ATOM 786 O O . SER A 1 100 ? 5.045 -5.082 9.609 1.00 83.12 100 SER A O 1
ATOM 788 N N . LEU A 1 101 ? 6.761 -4.625 8.242 1.00 86.81 101 LEU A N 1
ATOM 789 C CA . LEU A 1 101 ? 6.155 -5.253 7.061 1.00 86.81 101 LEU A CA 1
ATOM 790 C C . LEU A 1 101 ? 5.759 -6.728 7.277 1.00 86.81 101 LEU A C 1
ATOM 792 O O . LEU A 1 101 ? 4.887 -7.232 6.569 1.00 86.81 101 LEU A O 1
ATOM 796 N N . GLU A 1 102 ? 6.340 -7.425 8.260 1.00 86.81 102 GLU A N 1
ATOM 797 C CA . GLU A 1 102 ? 6.006 -8.825 8.542 1.00 86.81 102 GLU A CA 1
ATOM 798 C C . GLU A 1 102 ? 4.558 -9.013 9.012 1.00 86.81 102 GLU A C 1
ATOM 800 O O . GLU A 1 102 ? 3.939 -10.048 8.752 1.00 86.81 102 GLU A O 1
ATOM 805 N N . GLU A 1 103 ? 3.979 -7.992 9.644 1.00 88.75 103 GLU A N 1
ATOM 806 C CA . GLU A 1 103 ? 2.598 -8.022 10.116 1.00 88.75 103 GLU A CA 1
ATOM 807 C C . GLU A 1 103 ? 1.578 -7.956 8.973 1.00 88.75 103 GLU A C 1
ATOM 809 O O . GLU A 1 103 ? 0.416 -8.325 9.157 1.00 88.75 103 GLU A O 1
ATOM 814 N N . LEU A 1 104 ? 2.006 -7.564 7.768 1.00 92.00 104 LEU A N 1
ATOM 815 C CA . LEU A 1 104 ? 1.177 -7.689 6.573 1.00 92.00 104 LEU A CA 1
ATOM 816 C C . LEU A 1 104 ? 0.979 -9.154 6.183 1.00 92.00 104 LEU A C 1
ATOM 818 O O . LEU A 1 104 ? -0.024 -9.465 5.542 1.00 92.00 104 LEU A O 1
ATOM 822 N N . GLY A 1 105 ? 1.887 -10.064 6.553 1.00 91.56 105 GLY A N 1
ATOM 823 C CA . GLY A 1 105 ? 1.861 -11.475 6.159 1.00 91.56 105 GLY A CA 1
ATOM 824 C C . GLY A 1 105 ? 0.493 -12.143 6.376 1.00 91.56 105 GLY A C 1
ATOM 825 O O . GLY A 1 105 ? -0.113 -12.582 5.393 1.00 91.56 105 GLY A O 1
ATOM 826 N N . PRO A 1 106 ? -0.056 -12.148 7.608 1.00 93.06 106 PRO A N 1
ATOM 827 C CA . PRO A 1 106 ? -1.358 -12.750 7.926 1.00 93.06 106 PRO A CA 1
ATOM 828 C C . PRO A 1 106 ? -2.576 -12.123 7.225 1.00 93.06 106 PRO A C 1
ATOM 830 O O . PRO A 1 106 ? -3.637 -12.746 7.168 1.00 93.06 106 PRO A O 1
ATOM 833 N N . LEU A 1 107 ? -2.454 -10.916 6.662 1.00 94.56 107 LEU A N 1
ATOM 834 C CA . LEU A 1 107 ? -3.541 -10.214 5.971 1.00 94.56 107 LEU A CA 1
ATOM 835 C C . LEU A 1 107 ? -3.716 -10.751 4.535 1.00 94.56 107 LEU A C 1
ATOM 837 O O . LEU A 1 107 ? -3.424 -10.077 3.546 1.00 94.56 107 LEU A O 1
ATOM 841 N N . SER A 1 108 ? -4.144 -12.007 4.399 1.00 94.00 108 SER A N 1
ATOM 842 C CA . SER A 1 108 ? -4.285 -12.721 3.112 1.00 94.00 108 SER A CA 1
ATOM 843 C C . SER A 1 108 ? -5.493 -12.280 2.272 1.00 94.00 108 SER A C 1
ATOM 845 O O . SER A 1 108 ? -5.567 -12.549 1.074 1.00 94.00 108 SER A O 1
ATOM 847 N N . HIS A 1 109 ? -6.440 -11.583 2.897 1.00 95.81 109 HIS A N 1
ATOM 848 C CA . HIS A 1 109 ? -7.698 -11.134 2.304 1.00 95.81 109 HIS A CA 1
ATOM 849 C C . HIS A 1 109 ? -7.637 -9.755 1.633 1.00 95.81 109 HIS A C 1
ATOM 851 O O . HIS A 1 109 ? -8.661 -9.309 1.093 1.00 95.81 109 HIS A O 1
ATOM 857 N N . LEU A 1 110 ? -6.472 -9.101 1.678 1.00 97.38 110 LEU A N 1
ATOM 858 C CA . LEU A 1 110 ? -6.231 -7.804 1.057 1.00 97.38 110 LEU A CA 1
ATOM 859 C C . LEU A 1 110 ? -6.427 -7.875 -0.461 1.00 97.38 110 LEU A C 1
ATOM 861 O O . LEU A 1 110 ? -5.990 -8.813 -1.127 1.00 97.38 110 LEU A O 1
ATOM 865 N N . ARG A 1 111 ? -7.097 -6.851 -0.981 1.00 97.88 111 ARG A N 1
ATOM 866 C CA . ARG A 1 111 ? -7.361 -6.589 -2.400 1.00 97.88 111 ARG A CA 1
ATOM 867 C C . ARG A 1 111 ? -6.631 -5.340 -2.873 1.00 97.88 111 ARG A C 1
ATOM 869 O O . ARG A 1 111 ? -6.141 -5.312 -3.995 1.00 97.88 111 ARG A O 1
ATOM 876 N N . GLU A 1 112 ? -6.514 -4.353 -1.992 1.00 98.31 112 GLU A N 1
ATOM 877 C CA . GLU A 1 112 ? -5.778 -3.115 -2.230 1.00 98.31 112 GLU A CA 1
ATOM 878 C C . GLU A 1 112 ? -4.745 -2.921 -1.120 1.00 98.31 112 GLU A C 1
ATOM 880 O O . GLU A 1 112 ? -5.084 -3.003 0.066 1.00 98.31 112 GLU A O 1
ATOM 885 N N . LEU A 1 113 ? -3.498 -2.661 -1.505 1.00 97.69 113 LEU A N 1
ATOM 886 C CA . LEU A 1 113 ? -2.409 -2.383 -0.579 1.00 97.69 113 LEU A CA 1
ATOM 887 C C . LEU A 1 113 ? -1.585 -1.200 -1.082 1.00 97.69 113 LEU A C 1
ATOM 889 O O . LEU A 1 113 ? -1.098 -1.221 -2.205 1.00 97.69 113 LEU A O 1
ATOM 893 N N . GLY A 1 114 ? -1.415 -0.185 -0.244 1.00 95.88 114 GLY A N 1
ATOM 894 C CA . GLY A 1 114 ? -0.476 0.906 -0.462 1.00 95.88 114 GLY A CA 1
ATOM 895 C C . GLY A 1 114 ? 0.578 0.914 0.631 1.00 95.88 114 GLY A C 1
ATOM 896 O O . GLY A 1 114 ? 0.213 0.953 1.803 1.00 95.88 114 GLY A O 1
ATOM 897 N N . ILE A 1 115 ? 1.853 0.889 0.253 1.00 93.44 115 ILE A N 1
ATOM 898 C CA . ILE A 1 115 ? 3.000 0.949 1.161 1.00 93.44 115 ILE A CA 1
ATOM 899 C C . ILE A 1 115 ? 3.816 2.199 0.825 1.00 93.44 115 ILE A C 1
ATOM 901 O O . ILE A 1 115 ? 4.132 2.436 -0.342 1.00 93.44 115 ILE A O 1
ATOM 905 N N . HIS A 1 116 ? 4.165 2.987 1.837 1.00 89.19 116 HIS A N 1
ATOM 906 C CA . HIS A 1 116 ? 4.995 4.178 1.698 1.00 89.19 116 HIS A CA 1
ATOM 907 C C . HIS A 1 116 ? 6.234 4.125 2.591 1.00 89.19 116 HIS A C 1
ATOM 909 O O . HIS A 1 116 ? 6.292 3.334 3.530 1.00 89.19 116 HIS A O 1
ATOM 915 N N . GLY A 1 117 ? 7.226 4.966 2.299 1.00 86.81 117 GLY A N 1
ATOM 916 C CA . GLY A 1 117 ? 8.453 5.040 3.094 1.00 86.81 117 GLY A CA 1
ATOM 917 C C . GLY A 1 117 ? 9.365 3.824 2.910 1.00 86.81 117 GLY A C 1
ATOM 918 O O . GLY A 1 117 ? 10.041 3.417 3.854 1.00 86.81 117 GLY A O 1
ATOM 919 N N . LEU A 1 118 ? 9.345 3.197 1.727 1.00 88.44 118 LEU A N 1
ATOM 920 C CA . LEU A 1 118 ? 10.135 1.996 1.426 1.00 88.44 118 LEU A CA 1
ATOM 921 C C . LEU A 1 118 ? 11.653 2.223 1.515 1.00 88.44 118 LEU A C 1
ATOM 923 O O . LEU A 1 118 ? 12.397 1.269 1.728 1.00 88.44 118 LEU A O 1
ATOM 927 N N . GLU A 1 119 ? 12.110 3.470 1.407 1.00 84.00 119 GLU A N 1
ATOM 928 C CA . GLU A 1 119 ? 13.495 3.888 1.642 1.00 84.00 119 GLU A CA 1
ATOM 929 C C . GLU A 1 119 ? 13.971 3.634 3.080 1.00 84.00 119 GLU A C 1
ATOM 931 O O . GLU A 1 119 ? 15.157 3.411 3.306 1.00 84.00 119 GLU A O 1
ATOM 936 N N . ASN A 1 120 ? 13.047 3.595 4.044 1.00 80.38 120 ASN A N 1
ATOM 937 C CA . ASN A 1 120 ? 13.354 3.390 5.462 1.00 80.38 120 ASN A CA 1
ATOM 938 C C . ASN A 1 120 ? 13.410 1.902 5.844 1.00 80.38 120 ASN A C 1
ATOM 940 O O . ASN A 1 120 ? 13.567 1.552 7.016 1.00 80.38 120 ASN A O 1
ATOM 944 N N . VAL A 1 121 ? 13.254 1.004 4.867 1.00 80.50 121 VAL A N 1
ATOM 945 C CA . VAL A 1 121 ? 13.239 -0.438 5.101 1.00 80.50 121 VAL A CA 1
ATOM 946 C C . VAL A 1 121 ? 14.666 -0.966 5.195 1.00 80.50 121 VAL A C 1
ATOM 948 O O . VAL A 1 121 ? 15.395 -1.098 4.208 1.00 80.50 121 VAL A O 1
ATOM 951 N N . ILE A 1 122 ? 15.047 -1.364 6.404 1.00 72.81 122 ILE A N 1
ATOM 952 C CA . ILE A 1 122 ? 16.266 -2.134 6.623 1.00 72.81 122 ILE A CA 1
ATOM 953 C C . ILE A 1 122 ? 16.003 -3.568 6.151 1.00 72.81 122 ILE A C 1
ATOM 955 O O . ILE A 1 122 ? 15.143 -4.258 6.709 1.00 72.81 122 ILE A O 1
ATOM 959 N N . LEU A 1 123 ? 16.761 -4.011 5.139 1.00 66.94 123 LEU A N 1
ATOM 960 C CA . LEU A 1 123 ? 16.778 -5.396 4.643 1.00 66.94 123 LEU A CA 1
ATOM 961 C C . LEU A 1 123 ? 17.228 -6.323 5.771 1.00 66.94 123 LEU A C 1
ATOM 963 O O . LEU A 1 123 ? 18.401 -6.624 5.975 1.00 66.94 123 LEU A O 1
ATOM 967 N N . SER A 1 124 ? 16.242 -6.748 6.529 1.00 61.78 124 SER A N 1
ATOM 968 C CA . SER A 1 124 ? 16.290 -7.818 7.499 1.00 61.78 124 SER A CA 1
ATOM 969 C C . SER A 1 124 ? 15.295 -8.873 7.024 1.00 61.78 124 SER A C 1
ATOM 971 O O . SER A 1 124 ? 14.518 -8.637 6.103 1.00 61.78 124 SER A O 1
ATOM 973 N N . SER A 1 125 ? 15.260 -10.041 7.663 1.00 58.81 125 SER A N 1
ATOM 974 C CA . SER A 1 125 ? 14.298 -11.109 7.326 1.00 58.81 125 SER A CA 1
ATOM 975 C C . SER A 1 125 ? 12.807 -10.688 7.292 1.00 58.81 125 SER A C 1
ATOM 977 O O . SER A 1 125 ? 11.959 -11.491 6.914 1.00 58.81 125 SER A O 1
ATOM 979 N N . SER A 1 126 ? 12.464 -9.461 7.689 1.00 60.78 126 SER A N 1
ATOM 980 C CA . SER A 1 126 ? 11.112 -8.916 7.828 1.00 60.78 126 SER A CA 1
ATOM 981 C C . SER A 1 126 ? 10.387 -8.616 6.506 1.00 60.78 126 SER A C 1
ATOM 983 O O . SER A 1 126 ? 9.172 -8.784 6.443 1.00 60.78 126 SER A O 1
ATOM 985 N N . THR A 1 127 ? 11.081 -8.233 5.429 1.00 65.81 127 THR A N 1
ATOM 986 C CA . THR A 1 127 ? 10.468 -7.914 4.117 1.00 65.81 127 THR A CA 1
ATOM 987 C C . THR A 1 127 ? 9.897 -9.148 3.427 1.00 65.81 127 THR A C 1
ATOM 989 O O . THR A 1 127 ? 8.730 -9.154 3.032 1.00 65.81 127 THR A O 1
ATOM 992 N N . THR A 1 128 ? 10.655 -10.249 3.391 1.00 66.50 128 THR A N 1
ATOM 993 C CA . THR A 1 128 ? 10.170 -11.546 2.877 1.00 66.50 128 THR A CA 1
ATOM 994 C C . THR A 1 128 ? 8.904 -12.049 3.587 1.00 66.50 128 THR A C 1
ATOM 996 O O . THR A 1 128 ? 8.076 -12.741 2.991 1.00 66.50 128 THR A O 1
ATOM 999 N N . LYS A 1 129 ? 8.697 -11.667 4.854 1.00 75.81 129 LYS A N 1
ATOM 1000 C CA . LYS A 1 129 ? 7.525 -12.067 5.645 1.00 75.81 129 LYS A CA 1
ATOM 1001 C C . LYS A 1 129 ? 6.248 -11.302 5.291 1.00 75.81 129 LYS A C 1
ATOM 1003 O O . LYS A 1 129 ? 5.168 -11.780 5.638 1.00 75.81 129 LYS A O 1
ATOM 1008 N N . ALA A 1 130 ? 6.335 -10.186 4.561 1.00 81.38 130 ALA A N 1
ATOM 1009 C CA . ALA A 1 130 ? 5.154 -9.493 4.039 1.00 81.38 130 ALA A CA 1
ATOM 1010 C C . ALA A 1 130 ? 4.340 -10.384 3.082 1.00 81.38 130 ALA A C 1
ATOM 1012 O O . ALA A 1 130 ? 3.120 -10.220 2.960 1.00 81.38 130 ALA A O 1
ATOM 1013 N N . LYS A 1 131 ? 5.012 -11.357 2.438 1.00 87.56 131 LYS A N 1
ATOM 1014 C CA . LYS A 1 131 ? 4.411 -12.412 1.608 1.00 87.56 131 LYS A CA 1
ATOM 1015 C C . LYS A 1 131 ? 3.417 -11.864 0.581 1.00 87.56 131 LYS A C 1
ATOM 1017 O O . LYS A 1 131 ? 2.308 -12.379 0.448 1.00 87.56 131 LYS A O 1
ATOM 1022 N N . LEU A 1 132 ? 3.792 -10.797 -0.133 1.00 90.88 132 LEU A N 1
ATOM 1023 C CA . LEU A 1 132 ? 2.912 -10.178 -1.133 1.00 90.88 132 LEU A CA 1
ATOM 1024 C C . LEU A 1 132 ? 2.505 -11.172 -2.230 1.00 90.88 132 LEU A C 1
ATOM 1026 O O . LEU A 1 132 ? 1.331 -11.219 -2.593 1.00 90.88 132 LEU A O 1
ATOM 1030 N N . GLY A 1 133 ? 3.429 -12.028 -2.674 1.00 88.62 133 GLY A N 1
ATOM 1031 C CA . GLY A 1 133 ? 3.156 -13.084 -3.655 1.00 88.62 133 GLY A CA 1
ATOM 1032 C C . GLY A 1 133 ? 2.089 -14.098 -3.220 1.00 88.62 133 GLY A C 1
ATOM 1033 O O . GLY A 1 133 ? 1.368 -14.620 -4.070 1.00 88.62 133 GLY A O 1
ATOM 1034 N N . ASP A 1 134 ? 1.911 -14.317 -1.912 1.00 91.06 134 ASP A N 1
ATOM 1035 C CA . ASP A 1 134 ? 0.902 -15.239 -1.367 1.00 91.06 134 ASP A CA 1
ATOM 103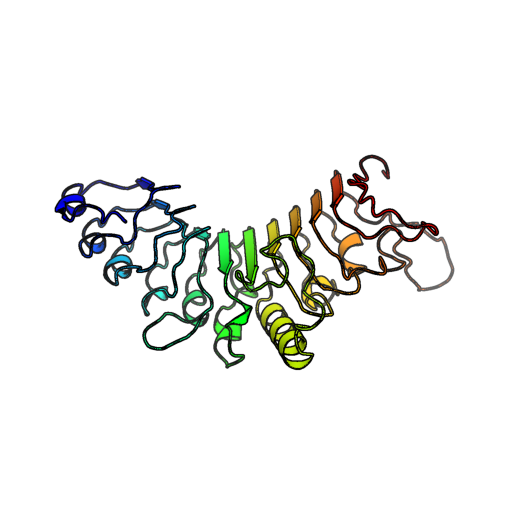6 C C . ASP A 1 134 ? -0.498 -14.597 -1.289 1.00 91.06 134 ASP A C 1
ATOM 1038 O O . ASP A 1 134 ? -1.499 -15.281 -1.055 1.00 91.06 134 ASP A O 1
ATOM 1042 N N . LYS A 1 135 ? -0.613 -13.274 -1.487 1.00 94.00 135 LYS A N 1
ATOM 1043 C CA . LYS A 1 135 ? -1.885 -12.537 -1.406 1.00 94.00 135 LYS A CA 1
ATOM 1044 C C . LYS A 1 135 ? -2.685 -12.688 -2.694 1.00 94.00 135 LYS A C 1
ATOM 1046 O O . LYS A 1 135 ? -2.860 -11.752 -3.464 1.00 94.00 135 LYS A O 1
ATOM 1051 N N . VAL A 1 136 ? -3.237 -13.878 -2.911 1.00 92.81 136 VAL A N 1
ATOM 1052 C CA . VAL A 1 136 ? -3.959 -14.277 -4.138 1.00 92.81 136 VAL A CA 1
ATOM 1053 C C . VAL A 1 136 ? -5.186 -13.425 -4.505 1.00 92.81 136 VAL A C 1
ATOM 1055 O O . VAL A 1 136 ? -5.744 -13.605 -5.593 1.00 92.81 136 VAL A O 1
ATOM 1058 N N . HIS A 1 137 ? -5.642 -12.557 -3.598 1.00 95.69 137 HIS A N 1
ATOM 1059 C CA . HIS A 1 137 ? -6.759 -11.631 -3.791 1.00 95.69 137 HIS A CA 1
ATOM 1060 C C . HIS A 1 137 ? -6.329 -10.190 -4.082 1.00 95.69 137 HIS A C 1
ATOM 1062 O O . HIS A 1 137 ? -7.202 -9.374 -4.378 1.00 95.69 137 HIS A O 1
ATOM 1068 N N . LEU A 1 138 ? -5.031 -9.881 -3.999 1.00 97.25 138 LEU A N 1
ATOM 1069 C CA . LEU A 1 138 ? -4.495 -8.544 -4.212 1.00 97.25 138 LEU A CA 1
ATOM 1070 C C . LEU A 1 138 ? -4.564 -8.183 -5.701 1.00 97.25 138 LEU A C 1
ATOM 1072 O O . LEU A 1 138 ? -3.952 -8.846 -6.538 1.00 97.25 138 LEU A O 1
ATOM 1076 N N . THR A 1 139 ? -5.315 -7.131 -6.015 1.00 97.31 139 THR A N 1
ATOM 1077 C CA . THR A 1 139 ? -5.540 -6.630 -7.378 1.00 97.31 139 THR A CA 1
ATOM 1078 C C . THR A 1 139 ? -4.975 -5.230 -7.586 1.00 97.31 139 THR A C 1
ATOM 1080 O O . THR A 1 139 ? -4.766 -4.835 -8.731 1.00 97.31 139 THR A O 1
ATOM 1083 N N . SER A 1 140 ? -4.705 -4.483 -6.513 1.00 98.06 140 SER A N 1
ATOM 1084 C CA . SER A 1 140 ? -4.112 -3.148 -6.577 1.00 98.06 140 SER A CA 1
ATOM 1085 C C . SER A 1 140 ? -2.969 -3.003 -5.581 1.00 98.06 140 SER A C 1
ATOM 1087 O O . SER A 1 140 ? -3.139 -3.290 -4.391 1.00 98.06 140 SER A O 1
ATOM 1089 N N . LEU A 1 141 ? -1.815 -2.561 -6.076 1.00 97.75 141 LEU A N 1
ATOM 1090 C CA . LEU A 1 141 ? -0.607 -2.349 -5.295 1.00 97.75 141 LEU A CA 1
ATOM 1091 C C . LEU A 1 141 ? -0.030 -0.966 -5.600 1.00 97.75 141 LEU A C 1
ATOM 1093 O O . LEU A 1 141 ? 0.269 -0.651 -6.750 1.00 97.75 141 LEU A O 1
ATOM 1097 N N . PHE A 1 142 ? 0.151 -0.175 -4.549 1.00 96.06 142 PHE A N 1
ATOM 1098 C CA . PHE A 1 142 ? 0.826 1.115 -4.584 1.00 96.06 142 PHE A CA 1
ATOM 1099 C C . PHE A 1 142 ? 2.104 1.023 -3.746 1.00 96.06 142 PHE A C 1
ATOM 1101 O O . PHE A 1 142 ? 2.048 0.688 -2.563 1.00 96.06 142 PHE A O 1
ATOM 1108 N N . LEU A 1 143 ? 3.254 1.289 -4.356 1.00 94.62 143 LEU A N 1
ATOM 1109 C CA . LEU A 1 143 ? 4.558 1.302 -3.701 1.00 94.62 143 LEU A CA 1
ATOM 1110 C C . LEU A 1 143 ? 5.160 2.693 -3.858 1.00 94.62 143 LEU A C 1
ATOM 1112 O O . LEU A 1 143 ? 5.402 3.145 -4.976 1.00 94.62 143 LEU A O 1
ATOM 1116 N N . SER A 1 144 ? 5.426 3.368 -2.747 1.00 90.81 144 SER A N 1
ATOM 1117 C CA . SER A 1 144 ? 6.022 4.701 -2.784 1.00 90.81 144 SER A CA 1
ATOM 1118 C C . SER A 1 144 ? 7.219 4.841 -1.864 1.00 90.81 144 SER A C 1
ATOM 1120 O O . SER A 1 144 ? 7.209 4.344 -0.736 1.00 90.81 144 SER A O 1
ATOM 1122 N N . CYS A 1 145 ? 8.199 5.601 -2.330 1.00 87.56 145 CYS A N 1
ATOM 1123 C CA . CYS A 1 145 ? 9.234 6.172 -1.483 1.00 87.56 145 CYS A CA 1
ATOM 1124 C C . CYS A 1 145 ? 8.834 7.610 -1.078 1.00 87.56 145 CYS A C 1
ATOM 1126 O O . CYS A 1 145 ? 8.282 8.346 -1.902 1.00 87.56 145 CYS A O 1
ATOM 1128 N N . GLY A 1 146 ? 9.020 7.970 0.196 1.00 69.94 146 GLY A N 1
ATOM 1129 C CA . GLY A 1 146 ? 8.592 9.226 0.835 1.00 69.94 146 GLY A CA 1
ATOM 1130 C C . GLY A 1 146 ? 9.510 10.433 0.570 1.00 69.94 146 GLY A C 1
ATOM 1131 O O . GLY A 1 146 ? 10.473 10.320 -0.181 1.00 69.94 146 GLY A O 1
ATOM 1132 N N . PRO A 1 147 ? 9.203 11.623 1.135 1.00 50.03 147 PRO A N 1
ATOM 1133 C CA . PRO A 1 147 ? 9.375 12.955 0.519 1.00 50.03 147 PRO A CA 1
ATOM 1134 C C . PRO A 1 147 ? 10.820 13.436 0.329 1.00 50.03 147 PRO A C 1
ATOM 1136 O O . PRO A 1 147 ? 11.045 14.447 -0.334 1.00 50.03 147 PRO A O 1
ATOM 1139 N N . ASN A 1 148 ? 11.800 12.671 0.804 1.00 45.59 148 ASN A N 1
ATOM 1140 C CA . ASN A 1 148 ? 13.183 12.782 0.348 1.00 45.59 148 ASN A CA 1
ATOM 1141 C C . ASN A 1 148 ? 13.415 12.042 -0.973 1.00 45.59 148 ASN A C 1
ATOM 1143 O O . ASN A 1 148 ? 14.559 11.789 -1.337 1.00 45.59 148 ASN A O 1
ATOM 1147 N N . SER A 1 149 ? 12.362 11.739 -1.738 1.00 43.97 149 SER A N 1
ATOM 1148 C CA . SER A 1 149 ? 12.455 11.259 -3.112 1.00 43.97 149 SER A CA 1
ATOM 1149 C C . SER A 1 149 ? 12.985 12.352 -4.049 1.00 43.97 149 SER A C 1
ATOM 1151 O O . SER A 1 149 ? 12.393 12.580 -5.093 1.00 43.97 149 SER A O 1
ATOM 1153 N N . ILE A 1 150 ? 14.057 13.069 -3.685 1.00 47.88 150 ILE A N 1
ATOM 1154 C CA . ILE A 1 150 ? 15.021 13.755 -4.566 1.00 47.88 150 ILE A CA 1
ATOM 1155 C C . ILE A 1 150 ? 14.427 14.872 -5.469 1.00 47.88 150 ILE A C 1
ATOM 1157 O O . ILE A 1 150 ? 15.148 15.579 -6.164 1.00 47.88 150 ILE A O 1
ATOM 1161 N N . LEU A 1 151 ? 13.103 15.061 -5.464 1.00 45.94 151 LEU A N 1
ATOM 1162 C CA . LEU A 1 151 ? 12.315 15.715 -6.516 1.00 45.94 151 LEU A CA 1
ATOM 1163 C C . LEU A 1 151 ? 11.086 16.463 -5.968 1.00 45.94 151 LEU A C 1
ATOM 1165 O O . LEU A 1 151 ? 10.330 17.034 -6.766 1.00 45.94 151 LEU A O 1
ATOM 1169 N N . ALA A 1 152 ? 10.874 16.444 -4.643 1.00 37.72 152 ALA A N 1
ATOM 1170 C CA . ALA A 1 152 ? 9.690 16.993 -3.975 1.00 37.72 152 ALA A CA 1
ATOM 1171 C C . ALA A 1 152 ? 9.523 18.507 -4.171 1.00 37.72 152 ALA A C 1
ATOM 1173 O O . ALA A 1 152 ? 8.406 19.006 -4.101 1.00 37.72 152 ALA A O 1
ATOM 1174 N N . ASN A 1 153 ? 10.593 19.224 -4.520 1.00 38.88 153 ASN A N 1
ATOM 1175 C CA . ASN A 1 153 ? 10.551 20.677 -4.653 1.00 38.88 153 ASN A CA 1
ATOM 1176 C C . ASN A 1 153 ? 10.741 21.193 -6.078 1.00 38.88 153 ASN A C 1
ATOM 1178 O O . ASN A 1 153 ? 11.185 22.317 -6.217 1.00 38.88 153 ASN A O 1
ATOM 1182 N N . GLY A 1 154 ? 10.430 20.439 -7.141 1.00 44.09 154 GLY A N 1
ATOM 1183 C CA . GLY A 1 154 ? 10.408 20.968 -8.525 1.00 44.09 154 GLY A CA 1
ATOM 1184 C C . GLY A 1 154 ? 11.760 21.431 -9.106 1.00 44.09 154 GLY A C 1
ATOM 1185 O O . GLY A 1 154 ? 11.923 21.451 -10.324 1.00 44.09 154 GLY A O 1
ATOM 1186 N N . ASP A 1 155 ? 12.737 21.698 -8.252 1.00 38.75 155 ASP A N 1
ATOM 1187 C CA . ASP A 1 155 ? 14.137 21.867 -8.537 1.00 38.75 155 ASP A CA 1
ATOM 1188 C C . ASP A 1 155 ? 14.738 20.469 -8.607 1.00 38.75 155 ASP A C 1
ATOM 1190 O O . ASP A 1 155 ? 14.712 19.688 -7.651 1.00 38.75 155 ASP A O 1
ATOM 1194 N N . LEU A 1 156 ? 15.253 20.143 -9.792 1.00 46.00 156 LEU A N 1
ATOM 1195 C CA . LEU A 1 156 ? 16.273 19.117 -9.934 1.00 46.00 156 LEU A CA 1
ATOM 1196 C C . LEU A 1 156 ? 17.316 19.383 -8.850 1.00 46.00 156 LEU A C 1
ATOM 1198 O O . LEU A 1 156 ? 17.720 20.536 -8.698 1.00 46.00 156 LEU A O 1
ATOM 1202 N N . ILE A 1 157 ? 17.675 18.337 -8.102 1.00 46.75 157 ILE A N 1
ATOM 1203 C CA . ILE A 1 157 ? 18.881 18.213 -7.275 1.00 46.75 157 ILE A CA 1
ATOM 1204 C C . ILE A 1 157 ? 19.779 19.445 -7.431 1.00 46.75 157 ILE A C 1
ATOM 1206 O O . ILE A 1 157 ? 20.358 19.647 -8.501 1.00 46.75 157 ILE A O 1
ATOM 1210 N N . LYS A 1 158 ? 19.906 20.267 -6.379 1.00 40.81 158 LYS A N 1
ATOM 1211 C CA . LYS A 1 158 ? 21.073 21.151 -6.283 1.00 40.81 158 LYS A CA 1
ATOM 1212 C C . LYS A 1 158 ? 22.277 20.232 -6.447 1.00 40.81 158 LYS A C 1
ATOM 1214 O O . LYS A 1 158 ? 22.443 19.359 -5.600 1.00 40.81 158 LYS A O 1
ATOM 1219 N N . ASP A 1 159 ? 23.014 20.369 -7.552 1.00 37.97 159 ASP A N 1
ATOM 1220 C CA . ASP A 1 159 ? 24.208 19.581 -7.882 1.00 37.97 159 ASP A CA 1
ATOM 1221 C C . ASP A 1 159 ? 25.021 19.306 -6.600 1.00 37.97 159 ASP A C 1
ATOM 1223 O O . ASP A 1 159 ? 25.662 20.214 -6.069 1.00 37.97 159 ASP A O 1
ATOM 1227 N N . GLY A 1 160 ? 24.914 18.093 -6.038 1.00 44.19 160 GLY A N 1
ATOM 1228 C CA . GLY A 1 160 ? 25.494 17.785 -4.725 1.00 44.19 160 GLY A CA 1
ATOM 1229 C C . GLY A 1 160 ? 24.963 16.524 -4.035 1.00 44.19 160 GLY A C 1
ATOM 1230 O O . GLY A 1 160 ? 25.772 15.693 -3.639 1.00 44.19 160 GLY A O 1
ATOM 1231 N N . ASP A 1 161 ? 23.641 16.333 -3.948 1.00 51.09 161 ASP A N 1
ATOM 1232 C CA . ASP A 1 161 ? 23.033 15.151 -3.300 1.00 51.09 161 ASP A CA 1
ATOM 1233 C C . ASP A 1 161 ? 22.652 14.091 -4.343 1.00 51.09 161 ASP A C 1
ATOM 1235 O O . ASP A 1 161 ? 21.487 13.881 -4.689 1.00 51.09 161 ASP A O 1
ATOM 1239 N N . SER A 1 162 ? 23.660 13.428 -4.910 1.00 64.56 162 SER A N 1
ATOM 1240 C CA . SER A 1 162 ? 23.429 12.181 -5.638 1.00 64.56 162 SER A CA 1
ATOM 1241 C C . SER A 1 162 ? 23.158 11.061 -4.635 1.00 64.56 162 SER A C 1
ATOM 1243 O O . SER A 1 162 ? 24.000 10.816 -3.774 1.00 64.56 162 SER A O 1
ATOM 1245 N N . VAL A 1 163 ? 22.036 10.351 -4.779 1.00 73.00 163 VAL A N 1
ATOM 1246 C CA . VAL A 1 163 ? 21.782 9.105 -4.035 1.00 73.00 163 VAL A CA 1
ATOM 1247 C C . VAL A 1 163 ? 22.974 8.163 -4.185 1.00 73.00 163 VAL A C 1
ATOM 1249 O O . VAL A 1 163 ? 23.434 7.942 -5.312 1.00 73.00 163 VAL A O 1
ATOM 1252 N N . SER A 1 164 ? 23.456 7.610 -3.074 1.00 83.56 164 SER A N 1
ATOM 1253 C CA . SER A 1 164 ? 24.585 6.680 -3.081 1.00 83.56 164 SER A CA 1
ATOM 1254 C C . SER A 1 164 ? 24.247 5.383 -3.826 1.00 83.56 164 SER A C 1
ATOM 1256 O O . SER A 1 164 ? 23.092 4.957 -3.918 1.00 83.56 164 SER A O 1
ATOM 1258 N N . GLU A 1 165 ? 25.267 4.726 -4.371 1.00 84.69 165 GLU A N 1
ATOM 1259 C CA . GLU A 1 165 ? 25.101 3.447 -5.071 1.00 84.69 165 GLU A CA 1
ATOM 1260 C C . GLU A 1 165 ? 24.596 2.347 -4.116 1.00 84.69 165 GLU A C 1
ATOM 1262 O O . GLU A 1 165 ? 23.844 1.454 -4.517 1.00 84.69 165 GLU A O 1
ATOM 1267 N N . GLU A 1 166 ? 24.956 2.443 -2.836 1.00 85.12 166 GLU A N 1
ATOM 1268 C CA . GLU A 1 166 ? 24.497 1.568 -1.762 1.00 85.12 166 GLU A CA 1
ATOM 1269 C C . GLU A 1 166 ? 22.991 1.714 -1.508 1.00 85.12 166 GLU A C 1
ATOM 1271 O O . GLU A 1 166 ? 22.278 0.709 -1.459 1.00 85.12 166 GLU A O 1
ATOM 1276 N N . GLU A 1 167 ? 22.481 2.946 -1.406 1.00 84.94 167 GLU A N 1
ATOM 1277 C CA . GLU A 1 167 ? 21.045 3.218 -1.244 1.00 84.94 167 GLU A CA 1
ATOM 1278 C C . GLU A 1 167 ? 20.239 2.735 -2.456 1.00 84.94 167 GLU A C 1
ATOM 1280 O O . GLU A 1 167 ? 19.162 2.153 -2.304 1.00 84.94 167 GLU A O 1
ATOM 1285 N N . GLN A 1 168 ? 20.771 2.918 -3.669 1.00 86.69 168 GLN A N 1
ATOM 1286 C CA . GLN A 1 168 ? 20.144 2.418 -4.897 1.00 86.69 168 GLN A CA 1
ATOM 1287 C C . GLN A 1 168 ? 20.073 0.886 -4.912 1.00 86.69 168 GLN A C 1
ATOM 1289 O O . GLN A 1 168 ? 19.040 0.305 -5.247 1.00 86.69 168 GLN A O 1
ATOM 1294 N N . GLN A 1 169 ? 21.151 0.209 -4.511 1.00 87.88 169 GLN A N 1
ATOM 1295 C CA . GLN A 1 169 ? 21.167 -1.249 -4.432 1.00 87.88 169 GLN A CA 1
ATOM 1296 C C . GLN A 1 169 ? 20.232 -1.777 -3.331 1.00 87.88 169 GLN A C 1
ATOM 1298 O O . GLN A 1 169 ? 19.633 -2.846 -3.478 1.00 87.88 169 GLN A O 1
ATOM 1303 N N . GLN A 1 170 ? 20.105 -1.045 -2.226 1.00 87.81 170 GLN A N 1
ATOM 1304 C CA . GLN A 1 170 ? 19.187 -1.368 -1.141 1.00 87.81 170 GLN A CA 1
ATOM 1305 C C . GLN A 1 170 ? 17.734 -1.328 -1.623 1.00 87.81 170 GLN A C 1
ATOM 1307 O O . GLN A 1 170 ? 17.010 -2.311 -1.452 1.00 87.81 170 GLN A O 1
ATOM 1312 N N . ILE A 1 171 ? 17.313 -0.234 -2.269 1.00 88.62 171 ILE A N 1
ATOM 1313 C CA . ILE A 1 171 ? 15.925 -0.091 -2.727 1.00 88.62 171 ILE A CA 1
ATOM 1314 C C . ILE A 1 171 ? 15.575 -1.097 -3.832 1.00 88.62 171 ILE A C 1
ATOM 1316 O O . ILE A 1 171 ? 14.466 -1.629 -3.850 1.00 88.62 171 ILE A O 1
ATOM 1320 N N . GLU A 1 172 ? 16.530 -1.431 -4.709 1.00 90.12 172 GLU A N 1
ATOM 1321 C CA . GLU A 1 172 ? 16.392 -2.510 -5.699 1.00 90.12 172 GLU A CA 1
ATOM 1322 C C . GLU A 1 172 ? 16.034 -3.842 -5.030 1.00 90.12 172 GLU A C 1
ATOM 1324 O O . GLU A 1 172 ? 15.051 -4.482 -5.406 1.00 90.12 172 GLU A O 1
ATOM 1329 N N . LYS A 1 173 ? 16.778 -4.228 -3.988 1.00 89.56 173 LYS A N 1
ATOM 1330 C CA . LYS A 1 173 ? 16.525 -5.467 -3.241 1.00 89.56 173 LYS A CA 1
ATOM 1331 C C . LYS A 1 173 ? 15.190 -5.436 -2.490 1.00 89.56 173 LYS A C 1
ATOM 1333 O O . LYS A 1 173 ? 14.475 -6.433 -2.508 1.00 89.56 173 LYS A O 1
ATOM 1338 N N . VAL A 1 174 ? 14.833 -4.312 -1.859 1.00 90.75 174 VAL A N 1
ATOM 1339 C CA . VAL A 1 174 ? 13.547 -4.167 -1.147 1.00 90.75 174 VAL A CA 1
ATOM 1340 C C . VAL A 1 174 ? 12.379 -4.398 -2.101 1.00 90.75 174 VAL A C 1
ATOM 1342 O O . VAL A 1 174 ? 11.481 -5.184 -1.802 1.00 90.75 174 VAL A O 1
ATOM 1345 N N . PHE A 1 175 ? 12.399 -3.764 -3.274 1.00 91.44 175 PHE A N 1
ATOM 1346 C CA . PHE A 1 175 ? 11.343 -3.967 -4.261 1.00 91.44 175 PHE A CA 1
ATOM 1347 C C . PHE A 1 175 ? 11.346 -5.389 -4.841 1.00 91.44 175 PHE A C 1
ATOM 1349 O O . PHE A 1 175 ? 10.269 -5.931 -5.083 1.00 91.44 175 PHE A O 1
ATOM 1356 N N . ASP A 1 176 ? 12.511 -6.015 -5.044 1.00 89.31 176 ASP A N 1
ATOM 1357 C CA . ASP A 1 176 ? 12.605 -7.417 -5.480 1.00 89.31 176 ASP A CA 1
ATOM 1358 C C . ASP A 1 176 ? 11.938 -8.383 -4.483 1.00 89.31 176 ASP A C 1
ATOM 1360 O O . ASP A 1 176 ? 11.269 -9.331 -4.900 1.00 89.31 176 ASP A O 1
ATOM 1364 N N . GLU A 1 177 ? 12.075 -8.136 -3.177 1.00 89.19 177 GLU A N 1
ATOM 1365 C CA . GLU A 1 177 ? 11.428 -8.936 -2.129 1.00 89.19 177 GLU A CA 1
ATOM 1366 C C . GLU A 1 177 ? 9.922 -8.664 -2.000 1.00 89.19 177 GLU A C 1
ATOM 1368 O O . GLU A 1 177 ? 9.154 -9.565 -1.650 1.00 89.19 177 GLU A O 1
ATOM 1373 N N . LEU A 1 178 ? 9.470 -7.455 -2.344 1.00 90.50 178 LEU A N 1
ATOM 1374 C CA . LEU A 1 178 ? 8.054 -7.072 -2.412 1.00 90.50 178 LEU A CA 1
ATOM 1375 C C . LEU A 1 178 ? 7.395 -7.541 -3.716 1.00 90.50 178 LEU A C 1
ATOM 1377 O O . LEU A 1 178 ? 6.659 -6.811 -4.379 1.00 90.50 178 LEU A O 1
ATOM 1381 N N . CYS A 1 179 ? 7.648 -8.797 -4.067 1.00 90.56 179 CYS A N 1
ATOM 1382 C CA . CYS A 1 179 ? 7.181 -9.401 -5.297 1.00 90.56 179 CYS A CA 1
ATOM 1383 C C . CYS A 1 179 ? 5.641 -9.525 -5.310 1.00 90.56 179 CYS A C 1
ATOM 1385 O O . CYS A 1 179 ? 5.077 -10.220 -4.456 1.00 90.56 179 CYS A O 1
ATOM 1387 N N . PRO A 1 180 ? 4.938 -8.888 -6.264 1.00 92.44 180 PRO A N 1
ATOM 1388 C CA . PRO A 1 180 ? 3.481 -8.934 -6.342 1.00 92.44 180 PRO A CA 1
ATOM 1389 C C . PRO A 1 180 ? 2.949 -10.298 -6.819 1.00 92.44 180 PRO A C 1
ATOM 1391 O O . PRO A 1 180 ? 3.663 -11.057 -7.481 1.00 92.44 180 PRO A O 1
ATOM 1394 N N . PRO A 1 181 ? 1.671 -10.614 -6.542 1.00 92.25 181 PRO A N 1
ATOM 1395 C CA . PRO A 1 181 ? 1.028 -11.813 -7.063 1.00 92.25 181 PRO A CA 1
ATOM 1396 C C . PRO A 1 181 ? 0.681 -11.661 -8.558 1.00 92.25 181 PRO A C 1
ATOM 1398 O O . PRO A 1 181 ? 0.378 -10.563 -9.025 1.00 92.25 181 PRO A O 1
ATOM 1401 N N . PRO A 1 182 ? 0.610 -12.764 -9.327 1.00 89.44 182 PRO A N 1
ATOM 1402 C CA . PRO A 1 182 ? 0.390 -12.725 -10.782 1.00 89.44 182 PRO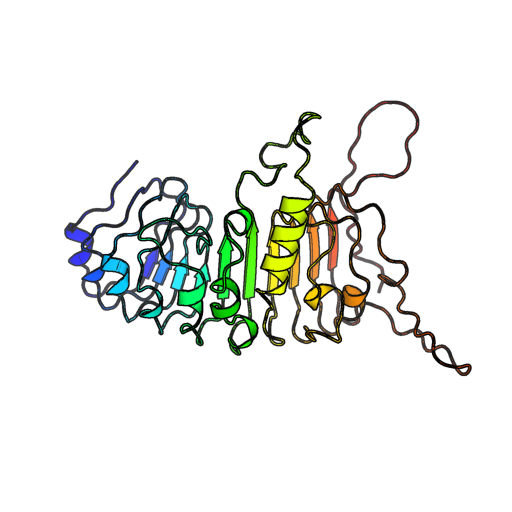 A CA 1
ATOM 1403 C C . PRO A 1 182 ? -0.993 -12.196 -11.205 1.00 89.44 182 PRO A C 1
ATOM 1405 O O . PRO A 1 182 ? -1.198 -11.877 -12.375 1.00 89.44 182 PRO A O 1
ATOM 1408 N N . ARG A 1 183 ? -1.944 -12.121 -10.263 1.00 91.00 183 ARG A N 1
ATOM 1409 C CA . ARG A 1 183 ? -3.304 -11.593 -10.466 1.00 91.00 183 ARG A CA 1
ATOM 1410 C C . ARG A 1 183 ? -3.407 -10.076 -10.310 1.00 91.00 183 ARG A C 1
ATOM 1412 O O . ARG A 1 183 ? -4.505 -9.548 -10.445 1.00 91.00 183 ARG A O 1
ATOM 1419 N N . LEU A 1 184 ? -2.304 -9.393 -10.005 1.00 95.19 184 LEU A N 1
ATOM 1420 C CA . LEU A 1 184 ? -2.299 -7.945 -9.849 1.00 95.19 184 LEU A CA 1
ATOM 1421 C C . LEU A 1 184 ? -2.801 -7.264 -11.132 1.00 95.19 184 LEU A C 1
ATOM 1423 O O . LEU A 1 184 ? -2.321 -7.574 -12.221 1.00 95.19 184 LEU A O 1
ATOM 1427 N N . GLU A 1 185 ? -3.753 -6.342 -10.994 1.00 96.62 185 GLU A N 1
ATOM 1428 C CA . GLU A 1 185 ? -4.362 -5.607 -12.110 1.00 96.62 185 GLU A CA 1
ATOM 1429 C C . GLU A 1 185 ? -3.851 -4.168 -12.200 1.00 96.62 185 GLU A C 1
ATOM 1431 O O . GLU A 1 185 ? -3.699 -3.634 -13.299 1.00 96.62 185 GLU A O 1
ATOM 1436 N N . ASN A 1 186 ? -3.563 -3.554 -11.051 1.00 97.50 186 ASN A N 1
ATOM 1437 C CA . ASN A 1 186 ? -3.110 -2.174 -10.937 1.00 97.50 186 ASN A CA 1
ATOM 1438 C C . ASN A 1 186 ? -1.795 -2.129 -10.165 1.00 97.50 186 ASN A C 1
ATOM 1440 O O . ASN A 1 186 ? -1.715 -2.642 -9.045 1.00 97.50 186 ASN A O 1
ATOM 1444 N N . LEU A 1 187 ? -0.792 -1.496 -10.762 1.00 96.12 187 LEU A N 1
ATOM 1445 C CA . LEU A 1 187 ? 0.495 -1.244 -10.136 1.00 96.12 187 LEU A CA 1
ATOM 1446 C C . LEU A 1 187 ? 0.833 0.235 -10.264 1.00 96.12 187 LEU A C 1
ATOM 1448 O O . LEU A 1 187 ? 0.852 0.777 -11.369 1.00 96.12 187 LEU A O 1
ATOM 1452 N N . ASP A 1 188 ? 1.128 0.860 -9.136 1.00 94.94 188 ASP A N 1
ATOM 1453 C CA . ASP A 1 188 ? 1.610 2.231 -9.073 1.00 94.94 188 ASP A CA 1
ATOM 1454 C C . ASP A 1 188 ? 2.909 2.273 -8.265 1.00 94.94 188 ASP A C 1
ATOM 1456 O O . ASP A 1 188 ? 2.985 1.749 -7.150 1.00 94.94 188 ASP A O 1
ATOM 1460 N N . ILE A 1 189 ? 3.950 2.833 -8.876 1.00 93.12 189 ILE A N 1
ATOM 1461 C CA . ILE A 1 189 ? 5.278 2.993 -8.296 1.00 93.12 189 ILE A CA 1
ATOM 1462 C C . ILE A 1 189 ? 5.632 4.475 -8.314 1.00 93.12 189 ILE A C 1
ATOM 1464 O O . ILE A 1 189 ? 5.751 5.081 -9.381 1.00 93.12 189 ILE A O 1
ATOM 1468 N N . LYS A 1 190 ? 5.883 5.043 -7.136 1.00 89.88 190 LYS A N 1
ATOM 1469 C CA . LYS A 1 190 ? 6.239 6.454 -6.975 1.00 89.88 190 LYS A CA 1
ATOM 1470 C C . LYS A 1 190 ? 7.590 6.629 -6.285 1.00 89.88 190 LYS A C 1
ATOM 1472 O O . LYS A 1 190 ? 7.845 6.013 -5.253 1.00 89.88 190 LYS A O 1
ATOM 1477 N N . GLY A 1 191 ? 8.435 7.511 -6.817 1.00 87.62 191 GLY A N 1
ATOM 1478 C CA . GLY A 1 191 ? 9.682 7.920 -6.162 1.00 87.62 191 GLY A CA 1
ATOM 1479 C C . GLY A 1 191 ? 10.793 6.869 -6.209 1.00 87.62 191 GLY A C 1
ATOM 1480 O O . GLY A 1 191 ? 11.715 6.923 -5.400 1.00 87.62 191 GLY A O 1
ATOM 1481 N N . TYR A 1 192 ? 10.709 5.880 -7.104 1.00 88.12 192 TYR A N 1
ATOM 1482 C CA . TYR A 1 192 ? 11.693 4.800 -7.178 1.00 88.12 192 TYR A CA 1
ATOM 1483 C C . TYR A 1 192 ? 13.042 5.293 -7.714 1.00 88.12 192 TYR A C 1
ATOM 1485 O O . TYR A 1 192 ? 13.154 5.720 -8.866 1.00 88.12 192 TYR A O 1
ATOM 1493 N N . TYR A 1 193 ? 14.088 5.176 -6.898 1.00 86.38 193 TYR A N 1
ATOM 1494 C CA . TYR A 1 193 ? 15.420 5.700 -7.208 1.00 86.38 193 TYR A CA 1
ATOM 1495 C C . TYR A 1 193 ? 16.478 4.624 -7.502 1.00 86.38 193 TYR A C 1
ATOM 1497 O O . TYR A 1 193 ? 17.655 4.951 -7.619 1.00 86.38 193 TYR A O 1
ATOM 1505 N N . GLY A 1 194 ? 16.086 3.354 -7.654 1.00 85.44 194 GLY A N 1
ATOM 1506 C CA . GLY A 1 194 ? 16.996 2.293 -8.101 1.00 85.44 194 GLY A CA 1
ATOM 1507 C C . GLY A 1 194 ? 17.442 2.482 -9.556 1.00 85.44 194 GLY A C 1
ATOM 1508 O O . GLY A 1 194 ? 16.752 3.112 -10.365 1.00 85.44 194 GLY A O 1
ATOM 1509 N N . ARG A 1 195 ? 18.599 1.918 -9.919 1.00 83.38 195 ARG A N 1
ATOM 1510 C CA . ARG A 1 195 ? 19.151 2.027 -11.282 1.00 83.38 195 ARG A CA 1
ATOM 1511 C C . ARG A 1 195 ? 18.353 1.190 -12.270 1.00 83.38 195 ARG A C 1
ATOM 1513 O O . ARG A 1 195 ? 18.171 1.610 -13.420 1.00 83.38 195 ARG A O 1
ATOM 1520 N N . TRP A 1 196 ? 17.878 0.037 -11.811 1.00 84.19 196 TRP A N 1
ATOM 1521 C CA . TRP A 1 196 ? 17.107 -0.938 -12.575 1.00 84.19 196 TRP A CA 1
ATOM 1522 C C . TRP A 1 196 ? 15.753 -1.152 -11.928 1.00 84.19 196 TRP A C 1
ATOM 1524 O O . TRP A 1 196 ? 15.669 -1.173 -10.712 1.00 84.19 196 TRP A O 1
ATOM 1534 N N . LEU A 1 197 ? 14.699 -1.344 -12.719 1.00 85.75 197 LEU A N 1
ATOM 1535 C CA . LEU A 1 197 ? 13.420 -1.768 -12.152 1.00 85.75 197 LEU A CA 1
ATOM 1536 C C . LEU A 1 197 ? 13.525 -3.189 -11.559 1.00 85.75 197 LEU A C 1
ATOM 1538 O O . LEU A 1 197 ? 14.428 -3.941 -11.931 1.00 85.75 197 LEU A O 1
ATOM 1542 N N . PRO A 1 198 ? 12.602 -3.585 -10.667 1.00 86.62 198 PRO A N 1
ATOM 1543 C CA . PRO A 1 198 ? 12.643 -4.892 -10.013 1.00 86.62 198 PRO A CA 1
ATOM 1544 C C . PRO A 1 198 ? 12.623 -6.055 -11.011 1.00 86.62 198 PRO A C 1
ATOM 1546 O O . PRO A 1 198 ? 11.980 -5.989 -12.063 1.00 86.62 198 PRO A O 1
ATOM 1549 N N . ARG A 1 199 ? 13.280 -7.168 -10.675 1.00 86.19 199 ARG A N 1
ATOM 1550 C CA . ARG A 1 199 ? 13.431 -8.358 -11.534 1.00 86.19 199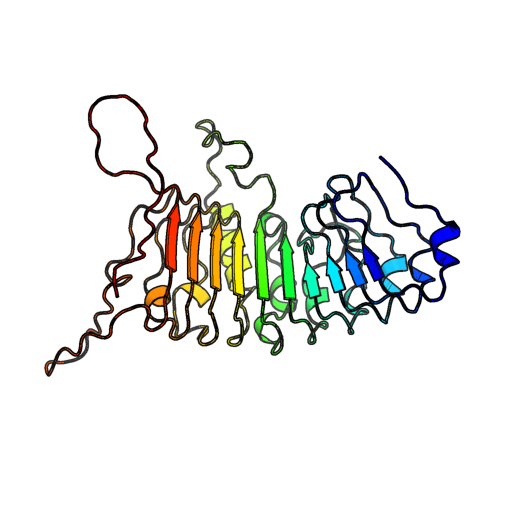 ARG A CA 1
ATOM 1551 C C . ARG A 1 199 ? 12.099 -8.922 -12.007 1.00 86.19 199 ARG A C 1
ATOM 1553 O O . ARG A 1 199 ? 11.993 -9.347 -13.156 1.00 86.19 199 ARG A O 1
ATOM 1560 N N . TRP A 1 200 ? 11.085 -8.895 -11.146 1.00 87.38 200 TRP A N 1
ATOM 1561 C CA . TRP A 1 200 ? 9.729 -9.336 -11.472 1.00 87.38 200 TRP A CA 1
ATOM 1562 C C . TRP A 1 200 ? 9.004 -8.409 -12.470 1.00 87.38 200 TRP A C 1
ATOM 1564 O O . TRP A 1 200 ? 8.041 -8.846 -13.090 1.00 87.38 200 TRP A O 1
ATOM 1574 N N . MET A 1 201 ? 9.473 -7.170 -12.686 1.00 83.81 201 MET A N 1
ATOM 1575 C CA . MET A 1 201 ? 9.041 -6.307 -13.803 1.00 83.81 201 MET A CA 1
ATOM 1576 C C . MET A 1 201 ? 9.897 -6.496 -15.055 1.00 83.81 201 MET A C 1
ATOM 1578 O O . MET A 1 201 ? 9.413 -6.298 -16.168 1.00 83.81 201 MET A O 1
ATOM 1582 N N . MET A 1 202 ? 11.179 -6.832 -14.883 1.00 75.81 202 MET A N 1
ATOM 1583 C CA . MET A 1 202 ? 12.117 -6.951 -16.000 1.00 75.81 202 MET A CA 1
ATOM 1584 C C . MET A 1 202 ? 11.969 -8.255 -16.779 1.00 75.81 202 MET A C 1
ATOM 1586 O O . MET A 1 202 ? 12.168 -8.258 -17.992 1.00 75.81 202 MET A O 1
ATOM 1590 N N . SER A 1 203 ? 11.627 -9.353 -16.102 1.00 71.06 203 SER A N 1
ATOM 1591 C CA . SER A 1 203 ? 11.529 -10.671 -16.724 1.00 71.06 203 SER A CA 1
ATOM 1592 C C . SER A 1 203 ? 10.187 -11.341 -16.460 1.00 71.06 203 SER A C 1
ATOM 1594 O O . SER A 1 203 ? 9.846 -11.674 -15.322 1.00 71.06 203 SER A O 1
ATOM 1596 N N . SER A 1 204 ? 9.479 -11.661 -17.545 1.00 64.69 204 SER A N 1
ATOM 1597 C CA . SER A 1 204 ? 8.231 -12.432 -17.526 1.00 64.69 204 SER A CA 1
ATOM 1598 C C . SER A 1 204 ? 8.414 -13.878 -17.036 1.00 64.69 204 SER A C 1
ATOM 1600 O O . SER A 1 204 ? 7.428 -14.535 -16.697 1.00 64.69 204 SER A O 1
ATOM 1602 N N . SER A 1 205 ? 9.661 -14.367 -16.952 1.00 65.75 205 SER A N 1
ATOM 1603 C CA . SER A 1 205 ? 9.990 -15.686 -16.399 1.00 65.75 205 SER A CA 1
ATOM 1604 C C . SER A 1 205 ? 9.958 -15.748 -14.869 1.00 65.75 205 SER A C 1
ATOM 1606 O O . SER A 1 205 ? 9.777 -16.834 -14.326 1.00 65.75 205 SER A O 1
ATOM 1608 N N . VAL A 1 206 ? 10.129 -14.613 -14.175 1.00 69.00 206 VAL A N 1
ATOM 1609 C CA . VAL A 1 206 ? 10.198 -14.562 -12.703 1.00 69.00 206 VAL A CA 1
ATOM 1610 C C . VAL A 1 206 ? 8.796 -14.476 -12.112 1.00 69.00 206 VAL A C 1
ATOM 1612 O O . VAL A 1 206 ? 8.405 -15.344 -11.336 1.00 69.00 206 VAL A O 1
ATOM 1615 N N . VAL A 1 207 ? 8.011 -13.477 -12.529 1.00 73.94 207 VAL A N 1
ATOM 1616 C CA . VAL A 1 207 ? 6.576 -13.412 -12.234 1.00 73.94 207 VAL A CA 1
ATOM 1617 C C . VAL A 1 207 ? 5.812 -12.991 -13.482 1.00 73.94 207 VAL A C 1
ATOM 1619 O O . VAL A 1 207 ? 5.973 -11.871 -13.967 1.00 73.94 207 VAL A O 1
ATOM 1622 N N . PRO A 1 208 ? 4.925 -13.851 -14.000 1.00 76.44 208 PRO A N 1
ATOM 1623 C CA . PRO A 1 208 ? 4.084 -13.486 -15.121 1.00 76.44 208 PRO A CA 1
ATOM 1624 C C . PRO A 1 208 ? 2.925 -12.606 -14.632 1.00 76.44 208 PRO A C 1
ATOM 1626 O O . PRO A 1 208 ? 1.880 -13.124 -14.235 1.00 76.44 208 PRO A O 1
ATOM 1629 N N . LEU A 1 209 ? 3.084 -11.279 -14.702 1.00 84.12 209 LEU A N 1
ATOM 1630 C CA . LEU A 1 209 ? 2.044 -10.269 -14.425 1.00 84.12 209 LEU A CA 1
ATOM 1631 C C . LEU A 1 209 ? 0.953 -10.235 -15.513 1.00 84.12 209 LEU A C 1
ATOM 1633 O O . LEU A 1 209 ? 0.623 -9.202 -16.089 1.00 84.12 209 LEU A O 1
ATOM 1637 N N . LYS A 1 210 ? 0.387 -11.402 -15.822 1.00 84.81 210 LYS A N 1
ATOM 1638 C CA . LYS A 1 210 ? -0.557 -11.610 -16.927 1.00 84.81 210 LYS A CA 1
ATOM 1639 C C . LYS A 1 210 ? -1.890 -10.900 -16.721 1.00 84.81 210 LYS A C 1
ATOM 1641 O O . LYS A 1 210 ? -2.626 -10.766 -17.686 1.00 84.81 210 LYS A O 1
ATOM 1646 N N . SER A 1 211 ? -2.210 -10.474 -15.505 1.00 92.00 211 SER A N 1
ATOM 1647 C CA . SER A 1 211 ? -3.439 -9.737 -15.206 1.00 92.00 211 SER A CA 1
ATOM 1648 C C . SER A 1 211 ? -3.247 -8.224 -15.154 1.00 92.00 211 SER A C 1
ATOM 1650 O O . SER A 1 211 ? -4.237 -7.527 -14.963 1.00 92.00 211 SER A O 1
ATOM 1652 N N . LEU A 1 212 ? -2.023 -7.708 -15.331 1.00 93.81 212 LEU A N 1
ATOM 1653 C CA . LEU A 1 212 ? -1.758 -6.280 -15.184 1.00 93.81 212 LEU A CA 1
ATOM 1654 C C . LEU A 1 212 ? -2.413 -5.487 -16.318 1.00 93.81 212 LEU A C 1
ATOM 1656 O O . LEU A 1 212 ? -2.188 -5.774 -17.494 1.00 93.81 212 LEU A O 1
ATOM 1660 N N . ARG A 1 213 ? -3.213 -4.487 -15.942 1.00 94.56 213 ARG A N 1
ATOM 1661 C CA . ARG A 1 213 ? -4.003 -3.632 -16.839 1.00 94.56 213 ARG A CA 1
ATOM 1662 C C . ARG A 1 213 ? -3.569 -2.177 -16.766 1.00 94.56 213 ARG A C 1
ATOM 1664 O O . ARG A 1 213 ? -3.522 -1.513 -17.798 1.00 94.56 213 ARG A O 1
ATOM 1671 N N . PHE A 1 214 ? -3.215 -1.707 -15.575 1.00 94.88 214 PHE A N 1
ATOM 1672 C CA . PHE A 1 214 ? -2.845 -0.319 -15.337 1.00 94.88 214 PHE A CA 1
ATOM 1673 C C . PHE A 1 214 ? -1.479 -0.249 -14.666 1.00 94.88 214 PHE A C 1
ATOM 1675 O O . PHE A 1 214 ? -1.269 -0.847 -13.608 1.00 94.88 214 PHE A O 1
ATOM 1682 N N . LEU A 1 215 ? -0.560 0.483 -15.294 1.00 93.06 215 LEU A N 1
ATOM 1683 C CA . LEU A 1 215 ? 0.776 0.736 -14.773 1.00 93.06 215 LEU A CA 1
ATOM 1684 C C . LEU A 1 215 ? 1.027 2.240 -14.682 1.00 93.06 215 LEU A C 1
ATOM 1686 O O . LEU A 1 215 ? 1.057 2.937 -15.699 1.00 93.06 215 LEU A O 1
ATOM 1690 N N . PHE A 1 216 ? 1.256 2.713 -13.463 1.00 92.06 216 PHE A N 1
ATOM 1691 C CA . PHE A 1 216 ? 1.651 4.082 -13.170 1.00 92.06 216 PHE A CA 1
ATOM 1692 C C . PHE A 1 216 ? 3.061 4.076 -12.589 1.00 92.06 216 PHE A C 1
ATOM 1694 O O . PHE A 1 216 ? 3.367 3.332 -11.661 1.00 92.06 216 PHE A O 1
ATOM 1701 N N . ILE A 1 217 ? 3.946 4.874 -13.172 1.00 89.25 217 ILE A N 1
ATOM 1702 C CA . ILE A 1 217 ? 5.314 5.046 -12.698 1.00 89.25 217 ILE A CA 1
ATOM 1703 C C . ILE A 1 217 ? 5.586 6.544 -12.630 1.00 89.25 217 ILE A C 1
ATOM 1705 O O . ILE A 1 217 ? 5.526 7.239 -13.644 1.00 89.25 217 ILE A O 1
ATOM 1709 N N . THR A 1 218 ? 5.878 7.049 -11.440 1.00 86.44 218 THR A N 1
ATOM 1710 C CA . THR A 1 218 ? 6.033 8.483 -11.188 1.00 86.44 218 THR A CA 1
ATOM 1711 C C . THR A 1 218 ? 7.343 8.767 -10.463 1.00 86.44 218 THR A C 1
ATOM 1713 O O . THR A 1 218 ? 7.678 8.063 -9.515 1.00 86.44 218 THR A O 1
ATOM 1716 N N . ASP A 1 219 ? 8.061 9.816 -10.874 1.00 78.94 219 ASP A N 1
ATOM 1717 C CA . ASP A 1 219 ? 9.267 10.314 -10.194 1.00 78.94 219 ASP A CA 1
ATOM 1718 C C . ASP A 1 219 ? 10.363 9.235 -10.060 1.00 78.94 219 ASP A C 1
ATOM 1720 O O . ASP A 1 219 ? 10.819 8.925 -8.961 1.00 78.94 219 ASP A O 1
ATOM 1724 N N . VAL A 1 220 ? 10.772 8.624 -11.181 1.00 78.56 220 VAL A N 1
ATOM 1725 C CA . VAL A 1 220 ? 11.743 7.510 -11.179 1.00 78.56 220 VAL A CA 1
ATOM 1726 C C . VAL A 1 220 ? 13.112 7.867 -11.749 1.00 78.56 220 VAL A C 1
ATOM 1728 O O . VAL A 1 220 ? 13.222 8.563 -12.759 1.00 78.56 220 VAL A O 1
ATOM 1731 N N . LEU A 1 221 ? 14.171 7.330 -11.132 1.00 75.44 221 LEU A N 1
ATOM 1732 C CA . LEU A 1 221 ? 15.569 7.518 -11.559 1.00 75.44 221 LEU A CA 1
ATOM 1733 C C . LEU A 1 221 ? 16.166 6.310 -12.301 1.00 75.44 221 LEU A C 1
ATOM 1735 O O . LEU A 1 221 ? 17.376 6.266 -12.541 1.00 75.44 221 LEU A O 1
ATOM 1739 N N . CYS A 1 222 ? 15.343 5.342 -12.707 1.00 76.44 222 CYS A N 1
ATOM 1740 C CA . CYS A 1 222 ? 15.830 4.200 -13.473 1.00 76.44 222 CYS A CA 1
ATOM 1741 C C . CYS A 1 222 ? 16.417 4.641 -14.828 1.00 76.44 222 CYS A C 1
ATOM 1743 O O . CYS A 1 222 ? 15.931 5.569 -15.479 1.00 76.44 222 CYS A O 1
ATOM 1745 N N . ARG A 1 223 ? 17.492 3.973 -15.270 1.00 74.56 223 ARG A N 1
ATOM 1746 C CA . ARG A 1 223 ? 18.218 4.360 -16.499 1.00 74.56 223 ARG A CA 1
ATOM 1747 C C . ARG A 1 223 ? 17.559 3.847 -17.781 1.00 74.56 223 ARG A C 1
ATOM 1749 O O . ARG A 1 223 ? 17.779 4.414 -18.856 1.00 74.56 223 ARG A O 1
ATOM 1756 N N . GLN A 1 224 ? 16.784 2.770 -17.666 1.00 72.00 224 GLN A N 1
ATOM 1757 C CA . GLN A 1 224 ? 16.159 2.059 -18.775 1.00 72.00 224 GLN A CA 1
ATOM 1758 C C . GLN A 1 224 ? 14.834 1.431 -18.330 1.00 72.00 224 GLN A C 1
ATOM 1760 O O . GLN A 1 224 ? 14.730 0.900 -17.223 1.00 72.00 224 GLN A O 1
ATOM 1765 N N . LEU A 1 225 ? 13.841 1.456 -19.222 1.00 73.94 225 LEU A N 1
ATOM 1766 C CA . LEU A 1 225 ? 12.605 0.690 -19.062 1.00 73.94 225 LEU A CA 1
ATOM 1767 C C . LEU A 1 225 ? 12.784 -0.737 -19.590 1.00 73.94 225 LEU A C 1
ATOM 1769 O O . LEU A 1 225 ? 13.391 -0.904 -20.651 1.00 73.94 225 LEU A O 1
ATOM 1773 N N . PRO A 1 226 ? 12.256 -1.754 -18.890 1.00 71.31 226 PRO A N 1
ATOM 1774 C CA . PRO A 1 226 ? 12.402 -3.134 -19.305 1.00 71.31 226 PRO A CA 1
ATOM 1775 C C . PRO A 1 226 ? 11.569 -3.456 -20.539 1.00 71.31 226 PRO A C 1
ATOM 1777 O O . PRO A 1 226 ? 10.391 -3.103 -20.625 1.00 71.31 226 PRO A O 1
ATOM 1780 N N . ASP A 1 227 ? 12.172 -4.224 -21.444 1.00 67.44 227 ASP A N 1
ATOM 1781 C CA . ASP A 1 227 ? 11.520 -4.733 -22.654 1.00 67.44 227 ASP A CA 1
ATOM 1782 C C . ASP A 1 227 ? 10.347 -5.674 -22.324 1.00 67.44 227 ASP A C 1
ATOM 1784 O O . ASP A 1 227 ? 9.373 -5.742 -23.065 1.00 67.44 227 ASP A O 1
ATOM 1788 N N . GLY A 1 228 ? 10.377 -6.336 -21.160 1.00 69.81 228 GLY A N 1
ATOM 1789 C CA . GLY A 1 228 ? 9.306 -7.222 -20.691 1.00 69.81 228 GLY A CA 1
ATOM 1790 C C . GLY A 1 228 ? 7.936 -6.550 -20.521 1.00 69.81 228 GLY A C 1
ATOM 1791 O O . GLY A 1 228 ? 6.921 -7.247 -20.539 1.00 69.81 228 GLY A O 1
ATOM 1792 N N . LEU A 1 229 ? 7.869 -5.215 -20.418 1.00 77.31 229 LEU A N 1
ATOM 1793 C CA . LEU A 1 229 ? 6.592 -4.493 -20.336 1.00 77.31 229 LEU A CA 1
ATOM 1794 C C . LEU A 1 229 ? 5.771 -4.632 -21.622 1.00 77.31 229 LEU A C 1
ATOM 1796 O O . LEU A 1 229 ? 4.550 -4.769 -21.540 1.00 77.31 229 LEU A O 1
ATOM 1800 N N . SER A 1 230 ? 6.425 -4.667 -22.789 1.00 73.62 230 SER A N 1
ATOM 1801 C CA . SER A 1 230 ? 5.753 -4.817 -24.089 1.00 73.62 230 SER A CA 1
ATOM 1802 C C . SER A 1 230 ? 5.115 -6.192 -24.274 1.00 73.62 230 SER A C 1
ATOM 1804 O O . SER A 1 230 ? 4.187 -6.352 -25.064 1.00 73.62 230 SER A O 1
ATOM 1806 N N . GLN A 1 231 ? 5.547 -7.182 -23.492 1.00 77.50 231 GLN A N 1
ATOM 1807 C CA . GLN A 1 231 ? 5.029 -8.548 -23.530 1.00 77.50 231 GLN A CA 1
ATOM 1808 C C . GLN A 1 231 ? 3.785 -8.745 -22.651 1.00 77.50 231 GLN A C 1
ATOM 1810 O O . GLN A 1 231 ? 3.210 -9.836 -22.646 1.00 77.50 231 GLN A O 1
ATOM 1815 N N . LEU A 1 232 ? 3.360 -7.729 -21.888 1.00 84.56 232 LEU A N 1
ATOM 1816 C CA . LEU A 1 232 ? 2.223 -7.844 -20.978 1.00 84.56 232 LEU A CA 1
ATOM 1817 C C . LEU A 1 232 ? 0.898 -7.926 -21.764 1.00 84.56 232 LEU A C 1
ATOM 1819 O O . LEU A 1 232 ? 0.499 -6.958 -22.414 1.00 84.56 232 LEU A O 1
ATOM 1823 N N . PRO A 1 233 ? 0.172 -9.061 -21.701 1.00 84.06 233 PRO A N 1
ATOM 1824 C CA . PRO A 1 233 ? -0.891 -9.347 -22.665 1.00 84.06 233 PRO A CA 1
ATOM 1825 C C . PRO A 1 233 ? -2.202 -8.582 -22.432 1.00 84.06 233 PRO A C 1
ATOM 1827 O O . PRO A 1 233 ? -3.068 -8.574 -23.306 1.00 84.06 233 PRO A O 1
ATOM 1830 N N . TYR A 1 234 ? -2.381 -7.971 -21.258 1.00 89.44 234 TYR A N 1
ATOM 1831 C CA . TYR A 1 234 ? -3.617 -7.273 -20.877 1.00 89.44 234 TYR A CA 1
ATOM 1832 C C . TYR A 1 234 ? -3.395 -5.830 -20.440 1.00 89.44 234 TYR A C 1
ATOM 1834 O O . TYR A 1 234 ? -4.324 -5.205 -19.938 1.00 89.44 234 TYR A O 1
ATOM 1842 N N . LEU A 1 235 ? -2.194 -5.297 -20.653 1.00 89.19 235 LEU A N 1
ATOM 1843 C CA . LEU A 1 235 ? -1.884 -3.932 -20.269 1.00 89.19 235 LEU A CA 1
ATOM 1844 C C . LEU A 1 235 ? -2.691 -2.969 -21.144 1.00 89.19 235 LEU A C 1
ATOM 1846 O O . LEU A 1 235 ? -2.550 -2.976 -22.362 1.00 89.19 235 LEU A O 1
ATOM 1850 N N . GLU A 1 236 ? -3.566 -2.187 -20.518 1.00 90.88 236 GLU A N 1
ATOM 1851 C CA . GLU A 1 236 ? -4.497 -1.257 -21.166 1.00 90.88 236 GLU A CA 1
ATOM 1852 C C . GLU A 1 236 ? -3.987 0.181 -21.100 1.00 90.88 236 GLU A C 1
ATOM 1854 O O . GLU A 1 236 ? -4.235 0.966 -22.016 1.00 90.88 236 GLU A O 1
ATOM 1859 N N . PHE A 1 237 ? -3.269 0.525 -20.032 1.00 89.75 237 PHE A N 1
ATOM 1860 C CA . PHE A 1 237 ? -2.821 1.884 -19.775 1.00 89.75 237 PHE A CA 1
ATOM 1861 C C . PHE A 1 237 ? -1.433 1.902 -19.139 1.00 89.75 237 PHE A C 1
ATOM 1863 O O . PHE A 1 237 ? -1.179 1.199 -18.155 1.00 89.75 237 PHE A O 1
ATOM 1870 N N . ILE A 1 238 ? -0.558 2.751 -19.678 1.00 89.56 238 ILE A N 1
ATOM 1871 C CA . ILE A 1 238 ? 0.759 3.035 -19.106 1.00 89.56 238 ILE A CA 1
ATOM 1872 C C . ILE A 1 238 ? 0.921 4.538 -18.966 1.00 89.56 238 ILE A C 1
ATOM 1874 O O . ILE A 1 238 ? 0.813 5.279 -19.944 1.00 89.56 238 ILE A O 1
ATOM 1878 N N . GLN A 1 239 ? 1.278 4.980 -17.768 1.00 88.38 239 GLN A N 1
ATOM 1879 C CA . GLN A 1 239 ? 1.709 6.347 -17.535 1.00 88.38 239 GLN A CA 1
ATOM 1880 C C . GLN A 1 239 ? 3.053 6.366 -16.832 1.00 88.38 239 GLN A C 1
ATOM 1882 O O . GLN A 1 239 ? 3.214 5.805 -15.752 1.00 88.38 239 GLN A O 1
ATOM 1887 N N . ILE A 1 240 ? 4.003 7.057 -17.452 1.00 86.19 240 ILE A N 1
ATOM 1888 C CA . ILE A 1 240 ? 5.320 7.329 -16.896 1.00 86.19 240 ILE A CA 1
ATOM 1889 C C . ILE A 1 240 ? 5.461 8.843 -16.803 1.00 86.19 240 ILE A C 1
ATOM 1891 O O . ILE A 1 240 ? 5.534 9.533 -17.822 1.00 86.19 240 ILE A O 1
ATOM 1895 N N . TYR A 1 241 ? 5.460 9.361 -15.579 1.00 81.31 241 TYR A N 1
ATOM 1896 C CA . TYR A 1 241 ? 5.537 10.787 -15.287 1.00 81.31 241 TYR A CA 1
ATOM 1897 C C . TYR A 1 241 ? 6.857 11.115 -14.584 1.00 81.31 241 TYR A C 1
ATOM 1899 O O . TYR A 1 241 ? 7.217 10.458 -13.612 1.00 81.31 241 TYR A O 1
ATOM 1907 N N . ARG A 1 242 ? 7.570 12.142 -15.065 1.00 72.75 242 ARG A N 1
ATOM 1908 C CA . ARG A 1 242 ? 8.852 12.629 -14.514 1.00 72.75 242 ARG A CA 1
ATOM 1909 C C . ARG A 1 242 ? 9.873 11.506 -14.308 1.00 72.75 242 ARG A C 1
ATOM 1911 O O . ARG A 1 242 ? 10.146 11.073 -13.195 1.00 72.75 242 ARG A O 1
ATOM 1918 N N . ALA A 1 243 ? 10.487 11.073 -15.403 1.00 71.56 243 ALA A N 1
ATOM 1919 C CA . ALA A 1 243 ? 11.538 10.061 -15.378 1.00 71.56 243 ALA A CA 1
ATOM 1920 C C . ALA A 1 243 ? 12.846 10.610 -15.982 1.00 71.56 243 ALA A C 1
ATOM 1922 O O . ALA A 1 243 ? 13.177 10.304 -17.130 1.00 71.56 243 ALA A O 1
ATOM 1923 N N . PRO A 1 244 ? 13.579 11.473 -15.251 1.00 65.81 244 PRO A N 1
ATOM 1924 C CA . PRO A 1 244 ? 14.691 12.253 -15.805 1.00 65.81 244 PRO A CA 1
ATOM 1925 C C . PRO A 1 244 ? 15.912 11.408 -16.196 1.00 65.81 244 PRO A C 1
ATOM 1927 O O . PRO A 1 244 ? 16.706 11.826 -17.035 1.00 65.81 244 PRO A O 1
ATOM 1930 N N . ALA A 1 245 ? 16.080 10.228 -15.593 1.00 65.94 245 ALA A N 1
ATOM 1931 C CA . ALA A 1 245 ? 17.247 9.374 -15.804 1.00 65.94 245 ALA A CA 1
ATOM 1932 C C . ALA A 1 245 ? 17.082 8.357 -16.946 1.00 65.94 245 ALA A C 1
ATOM 1934 O O . ALA A 1 245 ? 18.075 7.740 -17.347 1.00 65.94 245 ALA A O 1
ATOM 1935 N N . ILE A 1 246 ? 15.870 8.194 -17.490 1.00 67.88 246 ILE A N 1
ATOM 1936 C CA . ILE A 1 246 ? 15.618 7.272 -18.601 1.00 67.88 246 ILE A CA 1
ATOM 1937 C C . ILE A 1 246 ? 16.280 7.847 -19.853 1.00 67.88 246 ILE A C 1
ATOM 1939 O O . ILE A 1 246 ? 15.784 8.784 -20.473 1.00 67.88 246 ILE A O 1
ATOM 1943 N N . LYS A 1 247 ? 17.426 7.276 -20.230 1.00 61.66 247 LYS A N 1
ATOM 1944 C CA . LYS A 1 247 ? 18.182 7.689 -21.426 1.00 61.66 247 LYS A CA 1
ATOM 1945 C C . LYS A 1 247 ? 17.829 6.859 -22.653 1.00 61.66 247 LYS A C 1
ATOM 1947 O O . LYS A 1 247 ? 18.111 7.274 -23.775 1.00 61.66 247 LYS A O 1
ATOM 1952 N N . ARG A 1 248 ? 17.278 5.660 -22.448 1.00 58.88 248 ARG A N 1
ATOM 1953 C CA . ARG A 1 248 ? 16.945 4.708 -23.508 1.00 58.88 248 ARG A CA 1
ATOM 1954 C C . ARG A 1 248 ? 15.662 3.973 -23.153 1.00 58.88 248 ARG A C 1
ATOM 1956 O O . ARG A 1 248 ? 15.532 3.419 -22.064 1.00 58.88 248 ARG A O 1
ATOM 1963 N N . ILE A 1 249 ? 14.753 3.928 -24.114 1.00 60.88 249 ILE A N 1
ATOM 1964 C CA . ILE A 1 249 ? 13.799 2.832 -24.210 1.00 60.88 249 ILE A CA 1
ATOM 1965 C C . ILE A 1 249 ? 14.586 1.620 -24.724 1.00 60.88 249 ILE A C 1
ATOM 1967 O O . ILE A 1 249 ? 15.415 1.785 -25.626 1.00 60.88 249 ILE A O 1
ATOM 1971 N N . GLY A 1 250 ? 14.392 0.436 -24.141 1.00 55.72 250 GLY A N 1
ATOM 1972 C CA . GLY A 1 250 ? 15.009 -0.779 -24.669 1.00 55.72 250 GLY A CA 1
ATOM 1973 C C . GLY A 1 250 ? 14.603 -1.022 -26.135 1.00 55.72 250 GLY A C 1
ATOM 1974 O O . GLY A 1 250 ? 13.531 -0.583 -26.560 1.00 55.72 250 GLY A O 1
ATOM 1975 N N . PRO A 1 251 ? 15.479 -1.629 -26.954 1.00 51.72 251 PRO A N 1
ATOM 1976 C CA . PRO A 1 251 ? 15.250 -1.767 -28.394 1.00 51.72 251 PRO A CA 1
ATOM 1977 C C . PRO A 1 251 ? 13.959 -2.534 -28.722 1.00 51.72 251 PRO A C 1
ATOM 1979 O O . PRO A 1 251 ? 13.354 -2.270 -29.759 1.00 51.72 251 PRO A O 1
ATOM 1982 N N . ASP A 1 252 ? 13.503 -3.399 -27.810 1.00 52.88 252 ASP A N 1
ATOM 1983 C CA . ASP A 1 252 ? 12.361 -4.289 -28.013 1.00 52.88 252 ASP A CA 1
ATOM 1984 C C . ASP A 1 252 ? 11.061 -3.785 -27.358 1.00 52.88 252 ASP A C 1
ATOM 1986 O O . ASP A 1 252 ? 10.006 -4.420 -27.451 1.00 52.88 252 ASP A O 1
ATOM 1990 N N . PHE A 1 253 ? 11.091 -2.609 -26.725 1.00 60.78 253 PHE A N 1
ATOM 1991 C CA . PHE A 1 253 ? 9.926 -2.023 -26.057 1.00 60.78 253 PHE A CA 1
ATOM 1992 C C . PHE A 1 253 ? 8.757 -1.760 -27.016 1.00 60.78 253 PHE A C 1
ATOM 1994 O O . PHE A 1 253 ? 7.606 -1.803 -26.601 1.00 60.78 253 PHE A O 1
ATOM 2001 N N . LEU A 1 254 ? 9.032 -1.509 -28.300 1.00 54.28 254 LEU A N 1
ATOM 2002 C CA . LEU A 1 254 ? 8.004 -1.376 -29.343 1.00 54.28 254 LEU A CA 1
ATOM 2003 C C . LEU A 1 254 ? 8.029 -2.522 -30.370 1.00 54.28 254 LEU A C 1
ATOM 2005 O O . LEU A 1 254 ? 7.111 -2.624 -31.181 1.00 54.28 254 LEU A O 1
ATOM 2009 N N . GLN A 1 255 ? 9.056 -3.379 -30.363 1.00 50.09 255 GLN A N 1
ATOM 2010 C CA . GLN A 1 255 ? 9.242 -4.460 -31.337 1.00 50.09 255 GLN A CA 1
ATOM 2011 C C . GLN A 1 255 ? 9.874 -5.679 -30.656 1.00 50.09 255 GLN A C 1
ATOM 2013 O O . GLN A 1 255 ? 11.086 -5.758 -30.543 1.00 50.09 255 GLN A O 1
ATOM 2018 N N . SER A 1 256 ? 9.085 -6.658 -30.210 1.00 40.84 256 SER A N 1
ATOM 2019 C CA . SER A 1 256 ? 9.659 -7.887 -29.651 1.00 40.84 256 SER A CA 1
ATOM 2020 C C . SER A 1 256 ? 10.228 -8.776 -30.767 1.00 40.84 256 SER A C 1
ATOM 2022 O O . SER A 1 256 ? 9.462 -9.435 -31.475 1.00 40.84 256 SER A O 1
ATOM 2024 N N . TYR A 1 257 ? 11.553 -8.833 -30.932 1.00 37.91 257 TYR A N 1
ATOM 2025 C CA . TYR A 1 257 ? 12.207 -9.826 -31.791 1.00 37.91 257 TYR A CA 1
ATOM 2026 C C . TYR A 1 257 ? 12.528 -11.093 -30.990 1.00 37.91 257 TYR A C 1
ATOM 2028 O O . TYR A 1 257 ? 13.354 -11.083 -30.081 1.00 37.91 257 TYR A O 1
ATOM 2036 N N . HIS A 1 258 ? 11.928 -12.229 -31.351 1.00 38.66 258 HIS A N 1
ATOM 2037 C CA . HIS A 1 258 ? 12.442 -13.523 -30.904 1.00 38.66 258 HIS A CA 1
ATOM 2038 C C . HIS A 1 258 ? 13.580 -13.973 -31.826 1.00 38.66 258 HIS A C 1
ATOM 2040 O O . HIS A 1 258 ? 13.360 -14.321 -32.985 1.00 38.66 258 HIS A O 1
ATOM 2046 N N . HIS A 1 259 ? 14.802 -14.030 -31.298 1.00 37.44 259 HIS A N 1
ATOM 2047 C CA . HIS A 1 259 ? 15.909 -14.742 -31.934 1.00 37.44 259 HIS A CA 1
ATOM 2048 C C . HIS A 1 259 ? 15.775 -16.254 -31.711 1.00 37.44 259 HIS A C 1
ATOM 2050 O O . HIS A 1 259 ? 16.489 -16.818 -30.893 1.00 37.44 259 HIS A O 1
ATOM 2056 N N . HIS A 1 260 ? 14.904 -16.933 -32.462 1.00 37.34 260 HIS A N 1
ATOM 2057 C CA . HIS A 1 260 ? 15.069 -18.369 -32.702 1.00 37.34 260 HIS A CA 1
ATOM 2058 C C . HIS A 1 260 ? 14.627 -18.768 -34.114 1.00 37.34 260 HIS A C 1
ATOM 2060 O O . HIS A 1 260 ? 13.450 -18.743 -34.442 1.00 37.34 260 HIS A O 1
ATOM 2066 N N . SER A 1 261 ? 15.625 -19.204 -34.893 1.00 33.50 261 SER A N 1
ATOM 2067 C CA . SER A 1 261 ? 15.561 -20.035 -36.106 1.00 33.50 261 SER A CA 1
ATOM 2068 C C . SER A 1 261 ? 14.747 -19.536 -37.309 1.00 33.50 261 SER A C 1
ATOM 2070 O O . SER A 1 261 ? 13.578 -19.184 -37.237 1.00 33.50 261 SER A O 1
ATOM 2072 N N . ALA A 1 262 ? 15.404 -19.578 -38.467 1.00 40.84 262 ALA A N 1
ATOM 2073 C CA . ALA A 1 262 ? 14.884 -19.189 -39.766 1.00 40.84 262 ALA A CA 1
ATOM 2074 C C . ALA A 1 262 ? 13.639 -19.995 -40.185 1.00 40.84 262 ALA A C 1
ATOM 2076 O O . ALA A 1 262 ? 13.752 -21.132 -40.629 1.00 40.84 262 ALA A O 1
ATOM 2077 N N . SER A 1 263 ? 12.452 -19.400 -40.066 1.00 41.44 263 SER A N 1
ATOM 2078 C CA . SER A 1 263 ? 11.348 -19.483 -41.042 1.00 41.44 263 SER A CA 1
ATOM 2079 C C . SER A 1 263 ? 10.136 -18.678 -40.542 1.00 41.44 263 SER A C 1
ATOM 2081 O O . SER A 1 263 ? 9.640 -18.882 -39.444 1.00 41.44 263 SER A O 1
ATOM 2083 N N . SER A 1 264 ? 9.683 -17.726 -41.365 1.00 38.00 264 SER A N 1
ATOM 2084 C CA . SER A 1 264 ? 8.553 -16.800 -41.157 1.00 38.00 264 SER A CA 1
ATOM 2085 C C . SER A 1 264 ? 8.599 -15.927 -39.888 1.00 38.00 264 SER A C 1
ATOM 2087 O O . SER A 1 264 ? 8.151 -16.307 -38.811 1.00 38.00 264 SER A O 1
ATOM 2089 N N . SER A 1 265 ? 9.094 -14.697 -40.033 1.00 39.34 265 SER A N 1
ATOM 2090 C CA . SER A 1 265 ? 9.010 -13.641 -39.020 1.00 39.34 265 SER A CA 1
ATOM 2091 C C . SER A 1 265 ? 7.560 -13.159 -38.863 1.00 39.34 265 SER A C 1
ATOM 2093 O O . SER A 1 265 ? 7.153 -12.179 -39.489 1.00 39.34 265 SER A O 1
ATOM 2095 N N . GLN A 1 266 ? 6.755 -13.850 -38.055 1.00 43.34 266 GLN A N 1
ATOM 2096 C CA . GLN A 1 266 ? 5.512 -13.275 -37.544 1.00 43.34 266 GLN A CA 1
ATOM 2097 C C . GLN A 1 266 ? 5.882 -12.156 -36.566 1.00 43.34 266 GLN A C 1
ATOM 2099 O O . GLN A 1 266 ? 6.409 -12.412 -35.486 1.00 43.34 266 GLN A O 1
ATOM 2104 N N . MET A 1 267 ? 5.643 -10.907 -36.968 1.00 43.91 267 MET A N 1
ATOM 2105 C CA . MET A 1 267 ? 5.742 -9.759 -36.071 1.00 43.91 267 MET A CA 1
ATOM 2106 C C . MET A 1 267 ? 4.661 -9.904 -34.998 1.00 43.91 267 MET A C 1
ATOM 2108 O O . MET A 1 267 ? 3.477 -9.745 -35.288 1.00 43.91 267 MET A O 1
ATOM 2112 N N . VAL A 1 268 ? 5.049 -10.226 -33.766 1.00 51.59 268 VAL A N 1
ATOM 2113 C CA . VAL A 1 268 ? 4.148 -10.075 -32.622 1.00 51.59 268 VAL A CA 1
ATOM 2114 C C . VAL A 1 268 ? 4.228 -8.611 -32.214 1.00 51.59 268 VAL A C 1
ATOM 2116 O O . VAL A 1 268 ? 5.289 -8.129 -31.823 1.00 51.59 268 VAL A O 1
ATOM 2119 N N . ALA A 1 269 ? 3.128 -7.881 -32.381 1.00 58.72 269 ALA A N 1
ATOM 2120 C CA . ALA A 1 269 ? 3.048 -6.503 -31.922 1.00 58.72 269 ALA A CA 1
ATOM 2121 C C . ALA A 1 269 ? 3.204 -6.476 -30.393 1.00 58.72 269 ALA A C 1
ATOM 2123 O O . ALA A 1 269 ? 2.502 -7.201 -29.682 1.00 58.72 269 ALA A O 1
ATOM 2124 N N . GLY A 1 270 ? 4.128 -5.651 -29.895 1.00 70.12 270 GLY A N 1
ATOM 2125 C CA . GLY A 1 270 ? 4.192 -5.342 -28.471 1.00 70.12 270 GLY A CA 1
ATOM 2126 C C . GLY A 1 270 ? 2.888 -4.680 -28.018 1.00 70.12 270 GLY A C 1
ATOM 2127 O O . GLY A 1 270 ? 2.256 -3.960 -28.787 1.00 70.12 270 GLY A O 1
ATOM 2128 N N . PHE A 1 271 ? 2.493 -4.922 -26.770 1.00 76.38 271 PHE A N 1
ATOM 2129 C CA . PHE A 1 271 ? 1.312 -4.345 -26.125 1.00 76.38 271 PHE A CA 1
ATOM 2130 C C . PHE A 1 271 ? -0.033 -4.648 -26.821 1.00 76.38 271 PHE A C 1
ATOM 2132 O O . PHE A 1 271 ? -0.732 -3.736 -27.260 1.00 76.38 271 PHE A O 1
ATOM 2139 N N . PRO A 1 272 ? -0.487 -5.913 -26.857 1.00 79.75 272 PRO A N 1
ATOM 2140 C CA . PRO A 1 272 ? -1.651 -6.326 -27.651 1.00 79.75 272 PRO A CA 1
ATOM 2141 C C . PRO A 1 272 ? -3.000 -5.698 -27.243 1.00 79.75 272 PRO A C 1
ATOM 2143 O O . PRO A 1 272 ? -3.970 -5.819 -27.990 1.00 79.75 272 PRO A O 1
ATOM 2146 N N . LYS A 1 273 ? -3.109 -5.078 -26.058 1.00 84.69 273 LYS A N 1
ATOM 2147 C CA . LYS A 1 273 ? -4.354 -4.474 -25.536 1.00 84.69 273 LYS A CA 1
ATOM 2148 C C . LYS A 1 273 ? -4.216 -3.024 -25.076 1.00 84.69 273 LYS A C 1
ATOM 2150 O O . LYS A 1 273 ? -5.161 -2.481 -24.498 1.00 84.69 273 LYS A O 1
ATOM 2155 N N . LEU A 1 274 ? -3.066 -2.406 -25.315 1.00 84.81 274 LEU A N 1
ATOM 2156 C CA . LEU A 1 274 ? -2.787 -1.069 -24.816 1.00 84.81 274 LEU A CA 1
ATOM 2157 C C . LEU A 1 274 ? -3.626 -0.046 -25.575 1.00 84.81 274 LEU A C 1
ATOM 2159 O O . LEU A 1 274 ? -3.761 -0.094 -26.791 1.00 84.81 274 LEU A O 1
ATOM 2163 N N . ARG A 1 275 ? -4.242 0.860 -24.824 1.00 85.31 275 ARG A N 1
ATOM 2164 C CA . ARG A 1 275 ? -5.133 1.899 -25.348 1.00 85.31 275 ARG A CA 1
ATOM 2165 C C . ARG A 1 275 ? -4.487 3.266 -25.273 1.00 85.31 275 ARG A C 1
ATOM 2167 O O . ARG A 1 275 ? -4.713 4.107 -26.135 1.00 85.31 275 ARG A O 1
ATOM 2174 N N . GLU A 1 276 ? -3.703 3.495 -24.226 1.00 82.94 276 GLU A N 1
ATOM 2175 C CA . GLU A 1 276 ? -3.076 4.783 -23.986 1.00 82.94 276 GLU A CA 1
ATOM 2176 C C . GLU A 1 276 ? -1.720 4.606 -23.303 1.00 82.94 276 GLU A C 1
ATOM 2178 O O . GLU A 1 276 ? -1.577 3.881 -22.315 1.00 82.94 276 GLU A O 1
ATOM 2183 N N . MET A 1 277 ? -0.720 5.288 -23.860 1.00 83.75 277 MET A N 1
ATOM 2184 C CA . MET A 1 277 ? 0.618 5.401 -23.299 1.00 83.75 277 MET A CA 1
ATOM 2185 C C . MET A 1 277 ? 0.971 6.877 -23.164 1.00 83.75 277 MET A C 1
ATOM 2187 O O . MET A 1 277 ? 1.056 7.594 -24.163 1.00 83.75 277 MET A O 1
ATOM 2191 N N . ASN A 1 278 ? 1.204 7.307 -21.928 1.00 80.88 278 ASN A N 1
ATOM 2192 C CA . ASN A 1 278 ? 1.551 8.678 -21.593 1.00 80.88 278 ASN A CA 1
ATOM 2193 C C . ASN A 1 278 ? 2.966 8.727 -21.014 1.00 80.88 278 ASN A C 1
ATOM 2195 O O . ASN A 1 278 ? 3.208 8.285 -19.893 1.00 80.88 278 ASN A O 1
ATOM 2199 N N . LEU A 1 279 ? 3.897 9.287 -21.785 1.00 77.75 279 LEU A N 1
ATOM 2200 C CA . LEU A 1 279 ? 5.281 9.523 -21.379 1.00 77.75 279 LEU A CA 1
ATOM 2201 C C . LEU A 1 279 ? 5.464 11.032 -21.199 1.00 77.75 279 LEU A C 1
ATOM 2203 O O . LEU A 1 279 ? 5.513 11.798 -22.167 1.00 77.75 279 LEU A O 1
ATOM 2207 N N . ILE A 1 280 ? 5.480 11.482 -19.946 1.00 69.69 280 ILE A N 1
ATOM 2208 C CA . ILE A 1 280 ? 5.431 12.901 -19.587 1.00 69.69 280 ILE A CA 1
ATOM 2209 C C . ILE A 1 280 ? 6.688 13.261 -18.791 1.00 69.69 280 ILE A C 1
ATOM 2211 O O . ILE A 1 280 ? 7.027 12.605 -17.810 1.00 69.69 280 ILE A O 1
ATOM 2215 N N . GLY A 1 281 ? 7.376 14.335 -19.190 1.00 61.75 281 GLY A N 1
ATOM 2216 C CA . GLY A 1 281 ? 8.599 14.792 -18.517 1.00 61.75 281 GLY A CA 1
ATOM 2217 C C . GLY A 1 281 ? 9.863 14.014 -18.903 1.00 61.75 281 GLY A C 1
ATOM 2218 O O . GLY A 1 281 ? 10.779 13.916 -18.092 1.00 61.75 281 GLY A O 1
ATOM 2219 N N . TRP A 1 282 ? 9.907 13.446 -20.113 1.00 56.06 282 TRP A N 1
ATOM 2220 C CA . TRP A 1 282 ? 11.125 12.886 -20.709 1.00 56.06 282 TRP A CA 1
ATOM 2221 C C . TRP A 1 282 ? 12.025 13.977 -21.288 1.00 56.06 282 TRP A C 1
ATOM 2223 O O . TRP A 1 282 ? 11.538 14.960 -21.847 1.00 56.06 282 TRP A O 1
ATOM 2233 N N . TRP A 1 283 ? 13.341 13.798 -21.151 1.00 48.16 283 TRP A N 1
ATOM 2234 C CA . TRP A 1 283 ? 14.334 14.731 -21.680 1.00 48.16 283 TRP A CA 1
ATOM 2235 C C . TRP A 1 283 ? 14.384 14.694 -23.218 1.00 48.16 283 TRP A C 1
ATOM 2237 O O . TRP A 1 283 ? 14.412 13.625 -23.827 1.00 48.16 283 TRP A O 1
ATOM 2247 N N . ASP A 1 284 ? 14.455 15.879 -23.832 1.00 41.12 284 ASP A N 1
ATOM 2248 C CA . ASP A 1 284 ? 14.553 16.092 -25.278 1.00 41.12 284 ASP A CA 1
ATOM 2249 C C . ASP A 1 284 ? 16.019 16.041 -25.745 1.00 41.12 284 ASP A C 1
ATOM 2251 O O . ASP A 1 284 ? 16.845 16.910 -25.447 1.00 41.12 284 ASP A O 1
ATOM 2255 N N . GLY A 1 285 ? 16.374 14.990 -26.477 1.00 40.25 285 GLY A N 1
ATOM 2256 C CA . GLY A 1 285 ? 17.664 14.873 -27.141 1.00 40.25 285 GLY A CA 1
ATOM 2257 C C . GLY A 1 285 ? 17.680 15.619 -28.474 1.00 40.25 285 GLY A C 1
ATOM 2258 O O . GLY A 1 285 ? 17.749 14.949 -29.498 1.00 40.25 285 GLY A O 1
ATOM 2259 N N . ARG A 1 286 ? 17.617 16.963 -28.470 1.00 37.53 286 ARG A N 1
ATOM 2260 C CA . ARG A 1 286 ? 18.165 17.892 -29.495 1.00 37.53 286 ARG A CA 1
ATOM 2261 C C . ARG A 1 286 ? 17.669 19.329 -29.263 1.00 37.53 286 ARG A C 1
ATOM 2263 O O . ARG A 1 286 ? 16.634 19.736 -29.772 1.00 37.53 286 ARG A O 1
ATOM 2270 N N . SER A 1 287 ? 18.483 20.166 -28.629 1.00 32.97 287 SER A N 1
ATOM 2271 C CA . SER A 1 287 ? 18.609 21.568 -29.055 1.00 32.97 287 SER A CA 1
ATOM 2272 C C . SER A 1 287 ? 19.951 22.132 -28.597 1.00 32.97 287 SER A C 1
ATOM 2274 O O . SER A 1 287 ? 20.177 22.452 -27.435 1.00 32.97 287 SER A O 1
ATOM 2276 N N . GLY A 1 288 ? 20.878 22.226 -29.553 1.00 35.00 288 GLY A N 1
ATOM 2277 C CA . GLY A 1 288 ? 21.933 23.222 -29.469 1.00 35.00 288 GLY A CA 1
ATOM 2278 C C . GLY A 1 288 ? 21.302 24.617 -29.481 1.00 35.00 288 GLY A C 1
ATOM 2279 O O . GLY A 1 288 ? 20.281 24.835 -30.131 1.00 35.00 288 GLY A O 1
ATOM 2280 N N . SER A 1 289 ? 21.955 25.548 -28.793 1.00 30.80 289 SER A N 1
ATOM 2281 C CA . SER A 1 289 ? 21.561 26.938 -28.516 1.00 30.80 289 SER A CA 1
ATOM 2282 C C . SER A 1 289 ? 20.627 27.116 -27.312 1.00 30.80 289 SER A C 1
ATOM 2284 O O . SER A 1 289 ? 19.501 26.631 -27.252 1.00 30.80 289 SER A O 1
ATOM 2286 N N . GLY A 1 290 ? 21.168 27.810 -26.307 1.00 34.12 290 GLY A N 1
ATOM 2287 C CA . GLY A 1 290 ? 20.557 28.017 -25.006 1.00 34.12 290 GLY A CA 1
ATOM 2288 C C . GLY A 1 290 ? 19.197 28.702 -25.082 1.00 34.12 290 GLY A C 1
ATOM 2289 O O . GLY A 1 290 ? 19.087 29.849 -25.508 1.00 34.12 290 GLY A O 1
ATOM 2290 N N . ARG A 1 291 ? 18.179 27.980 -24.616 1.00 26.64 291 ARG A N 1
ATOM 2291 C CA . ARG A 1 291 ? 17.035 28.446 -23.815 1.00 26.64 291 ARG A CA 1
ATOM 2292 C C . ARG A 1 291 ? 16.189 27.218 -23.484 1.00 26.64 291 ARG A C 1
ATOM 2294 O O . ARG A 1 291 ? 15.553 26.641 -24.360 1.00 26.64 291 ARG A O 1
ATOM 2301 N N . SER A 1 292 ? 16.212 26.825 -22.216 1.00 29.52 292 SER A N 1
ATOM 2302 C CA . SER A 1 292 ? 15.478 25.701 -21.636 1.00 29.52 292 SER A CA 1
ATOM 2303 C C . SER A 1 292 ? 13.982 25.822 -21.940 1.00 29.52 292 SER A C 1
ATOM 2305 O O . SER A 1 292 ? 13.305 26.718 -21.438 1.00 29.52 292 SER A O 1
ATOM 2307 N N . LYS A 1 293 ? 13.458 24.923 -22.775 1.00 28.25 293 LYS A N 1
ATOM 2308 C CA . LYS A 1 293 ? 12.019 24.740 -22.981 1.00 28.25 293 LYS A CA 1
ATOM 2309 C C . LYS A 1 293 ? 11.698 23.255 -22.866 1.00 28.25 293 LYS A C 1
ATOM 2311 O O . LYS A 1 293 ? 11.867 22.513 -23.825 1.00 28.25 293 LYS A O 1
ATOM 2316 N N . CYS A 1 294 ? 11.204 22.836 -21.703 1.00 29.72 294 CYS A N 1
ATOM 2317 C CA . CYS A 1 294 ? 10.469 21.581 -21.581 1.00 29.72 294 CYS A CA 1
ATOM 2318 C C . CYS A 1 294 ? 9.239 21.664 -22.497 1.00 29.72 294 CYS A C 1
ATOM 2320 O O . CYS A 1 294 ? 8.399 22.545 -22.306 1.00 29.72 294 CYS A O 1
ATOM 2322 N N . LYS A 1 295 ? 9.116 20.774 -23.488 1.00 34.06 295 LYS A N 1
ATOM 2323 C CA . LYS A 1 295 ? 7.825 20.511 -24.138 1.00 34.06 295 LYS A CA 1
ATOM 2324 C C . LYS A 1 295 ? 7.221 19.219 -23.572 1.00 34.06 295 LYS A C 1
ATOM 2326 O O . LYS A 1 295 ? 7.951 18.244 -23.414 1.00 34.06 295 LYS A O 1
ATOM 2331 N N . PRO A 1 296 ? 5.920 19.214 -23.232 1.00 38.97 296 PRO A N 1
ATOM 2332 C CA . PRO A 1 296 ? 5.270 18.107 -22.546 1.00 38.97 296 PRO A CA 1
ATOM 2333 C C . PRO A 1 296 ? 4.579 17.161 -23.547 1.00 38.97 296 PRO A C 1
ATOM 2335 O O . PRO A 1 296 ? 4.280 17.560 -24.669 1.00 38.97 296 PRO A O 1
ATOM 2338 N N . PHE A 1 297 ? 4.262 15.946 -23.091 1.00 34.41 297 PHE A N 1
ATOM 2339 C CA . PHE A 1 297 ? 3.393 14.961 -23.752 1.00 34.41 297 PHE A CA 1
ATOM 2340 C C . PHE A 1 297 ? 3.933 14.279 -25.025 1.00 34.41 297 PHE A C 1
ATOM 2342 O O . PHE A 1 297 ? 3.682 14.713 -26.146 1.00 34.41 297 PHE A O 1
ATOM 2349 N N . LEU A 1 298 ? 4.522 13.090 -24.858 1.00 39.50 298 LEU A N 1
ATOM 2350 C CA . LEU A 1 298 ? 4.301 11.995 -25.808 1.00 39.50 298 LEU A CA 1
ATOM 2351 C C . LEU A 1 298 ? 3.088 11.202 -25.302 1.00 39.50 298 LEU A C 1
ATOM 2353 O O . LEU A 1 298 ? 3.225 10.280 -24.501 1.00 39.50 298 LEU A O 1
ATOM 2357 N N . SER A 1 299 ? 1.886 11.609 -25.722 1.00 34.59 299 SER A N 1
ATOM 2358 C CA . SER A 1 299 ? 0.728 10.709 -25.693 1.00 34.59 299 SER A CA 1
ATOM 2359 C C . SER A 1 299 ? 0.759 9.927 -26.996 1.00 34.59 299 SER A C 1
ATOM 2361 O O . SER A 1 299 ? 0.381 10.437 -28.054 1.00 34.59 299 SER A O 1
ATOM 2363 N N . CYS A 1 300 ? 1.274 8.702 -26.946 1.00 41.59 300 CYS A N 1
ATOM 2364 C CA . CYS A 1 300 ? 1.205 7.790 -28.079 1.00 41.59 300 CYS A CA 1
ATOM 2365 C C . CYS A 1 300 ? -0.221 7.228 -28.141 1.00 41.59 300 CYS A C 1
ATOM 2367 O O . CYS A 1 300 ? -0.468 6.095 -27.748 1.00 41.59 300 CYS A O 1
ATOM 2369 N N . ARG A 1 301 ? -1.178 8.046 -28.600 1.00 34.22 301 ARG A N 1
ATOM 2370 C CA . ARG A 1 301 ? -2.558 7.602 -28.872 1.00 34.22 301 ARG A CA 1
ATOM 2371 C C . ARG A 1 301 ? -2.701 6.850 -30.198 1.00 34.22 301 ARG A C 1
ATOM 2373 O O . ARG A 1 301 ? -3.714 6.197 -30.391 1.00 34.22 301 ARG A O 1
ATOM 2380 N N . ASN A 1 302 ? -1.697 6.911 -31.082 1.00 31.11 302 ASN A N 1
ATOM 2381 C CA . ASN A 1 302 ? -1.785 6.415 -32.462 1.00 31.11 302 ASN A CA 1
ATOM 2382 C C . ASN A 1 302 ? -0.552 5.591 -32.892 1.00 31.11 302 ASN A C 1
ATOM 2384 O O . ASN A 1 302 ? 0.138 5.959 -33.840 1.00 31.11 302 ASN A O 1
ATOM 2388 N N . PHE A 1 303 ? -0.271 4.483 -32.207 1.00 35.31 303 PHE A N 1
ATOM 2389 C CA . PHE A 1 303 ? 0.560 3.398 -32.754 1.00 35.31 303 PHE A CA 1
ATOM 2390 C C . PHE A 1 303 ? -0.134 2.051 -32.503 1.00 35.31 303 PHE A C 1
ATOM 2392 O O . PHE A 1 303 ? 0.406 1.189 -31.820 1.00 35.31 303 PHE A O 1
ATOM 2399 N N . PHE A 1 304 ? -1.355 1.909 -33.021 1.00 35.62 304 PHE A N 1
ATOM 2400 C CA . PHE A 1 304 ? -2.063 0.638 -33.188 1.00 35.62 304 PHE A CA 1
ATOM 2401 C C . PHE A 1 304 ? -2.758 0.642 -34.544 1.00 35.62 304 PHE A C 1
ATOM 2403 O O . PHE A 1 304 ? -3.337 1.700 -34.887 1.00 35.62 304 PHE A O 1
#

Organism: Aegilops tauschii subsp. strangulata (NCBI:txid200361)

pLDDT: mean 78.0, std 20.3, range [26.64, 98.56]